Protein AF-A0A354AZ21-F1 (afdb_monomer_lite)

Structure (mmCIF, N/CA/C/O backbone):
data_AF-A0A354AZ21-F1
#
_entry.id   AF-A0A354AZ21-F1
#
loop_
_atom_site.group_PDB
_atom_site.id
_atom_site.type_symbol
_atom_site.label_atom_id
_atom_site.label_alt_id
_atom_site.label_comp_id
_atom_site.label_asym_id
_atom_site.label_entity_id
_atom_site.label_seq_id
_atom_site.pdbx_PDB_ins_code
_atom_site.Cartn_x
_atom_site.Cartn_y
_atom_site.Cartn_z
_atom_site.occupancy
_atom_site.B_iso_or_equiv
_atom_site.auth_seq_id
_atom_site.auth_comp_id
_atom_site.auth_asym_id
_atom_site.auth_atom_id
_atom_site.pdbx_PDB_model_num
ATOM 1 N N . MET A 1 1 ? 39.077 9.322 -29.852 1.00 42.47 1 MET A N 1
ATOM 2 C CA . MET A 1 1 ? 38.634 10.393 -28.932 1.00 42.47 1 MET A CA 1
ATOM 3 C C . MET A 1 1 ? 37.353 9.908 -28.259 1.00 42.47 1 MET A C 1
ATOM 5 O O . MET A 1 1 ? 36.281 10.143 -28.790 1.00 42.47 1 MET A O 1
ATOM 9 N N . SER A 1 2 ? 37.458 9.135 -27.172 1.00 48.00 2 SER A N 1
ATOM 10 C CA . SER A 1 2 ? 36.331 8.324 -26.656 1.00 48.00 2 SER A CA 1
ATOM 11 C C . SER A 1 2 ? 36.209 8.362 -25.131 1.00 48.00 2 SER A C 1
ATOM 13 O O . SER A 1 2 ? 35.982 7.342 -24.491 1.00 48.00 2 SER A O 1
ATOM 15 N N . VAL A 1 3 ? 36.368 9.543 -24.529 1.00 48.50 3 VAL A N 1
ATOM 16 C CA . VAL A 1 3 ? 36.182 9.736 -23.082 1.00 48.50 3 VAL A CA 1
ATOM 17 C C . VAL A 1 3 ? 35.368 11.010 -22.855 1.00 48.50 3 VAL A C 1
ATOM 19 O O . VAL A 1 3 ? 35.908 12.032 -22.458 1.00 48.50 3 VAL A O 1
ATOM 22 N N . ALA A 1 4 ? 34.073 10.989 -23.188 1.00 47.28 4 ALA A N 1
ATOM 23 C CA . ALA A 1 4 ? 33.174 12.108 -22.859 1.00 47.28 4 ALA A CA 1
ATOM 24 C C . ALA A 1 4 ? 31.679 11.751 -22.709 1.00 47.28 4 ALA A C 1
ATOM 26 O O . ALA A 1 4 ? 30.888 12.628 -22.389 1.00 47.28 4 ALA A O 1
ATOM 27 N N . LEU A 1 5 ? 31.259 10.489 -22.885 1.00 45.78 5 LEU A N 1
ATOM 28 C CA . LEU A 1 5 ? 29.838 10.100 -22.768 1.00 45.78 5 LEU A CA 1
ATOM 29 C C . LEU A 1 5 ? 29.466 9.439 -21.426 1.00 45.78 5 LEU A C 1
ATOM 31 O O . LEU A 1 5 ? 28.302 9.147 -21.186 1.00 45.78 5 LEU A O 1
ATOM 35 N N . GLY A 1 6 ? 30.429 9.250 -20.517 1.00 40.84 6 GLY A N 1
ATOM 36 C CA . GLY A 1 6 ? 30.205 8.573 -19.230 1.00 40.84 6 GLY A CA 1
ATOM 37 C C . GLY A 1 6 ? 29.752 9.464 -18.065 1.00 40.84 6 GLY A C 1
ATOM 38 O O . GLY A 1 6 ? 29.421 8.939 -17.005 1.00 40.84 6 GLY A O 1
ATOM 39 N N . GLN A 1 7 ? 29.743 10.796 -18.212 1.00 45.62 7 GLN A N 1
ATOM 40 C CA . GLN A 1 7 ? 29.451 11.713 -17.094 1.00 45.62 7 GLN A CA 1
ATOM 41 C C . GLN A 1 7 ? 28.060 12.360 -17.139 1.00 45.62 7 GLN A C 1
ATOM 43 O O . GLN A 1 7 ? 27.558 12.764 -16.092 1.00 45.62 7 GLN A O 1
ATOM 48 N N . ALA A 1 8 ? 27.378 12.375 -18.289 1.00 43.53 8 ALA A N 1
ATOM 49 C CA . ALA A 1 8 ? 26.043 12.974 -18.394 1.00 43.53 8 ALA A CA 1
ATOM 50 C C . ALA A 1 8 ? 24.940 12.142 -17.701 1.00 43.53 8 ALA A C 1
ATOM 52 O O . ALA A 1 8 ? 23.904 12.680 -17.319 1.00 43.53 8 ALA A O 1
ATOM 53 N N . GLN A 1 9 ? 25.165 10.844 -17.464 1.00 47.75 9 GLN A N 1
ATOM 54 C CA . GLN A 1 9 ? 24.145 9.945 -16.906 1.00 47.75 9 GLN A CA 1
ATOM 55 C C . GLN A 1 9 ? 24.132 9.873 -15.366 1.00 47.75 9 GLN A C 1
ATOM 57 O O . GLN A 1 9 ? 23.239 9.258 -14.790 1.00 47.75 9 GLN A O 1
ATOM 62 N N . ARG A 1 10 ? 25.071 10.537 -14.672 1.00 47.41 10 ARG A N 1
ATOM 63 C CA . ARG A 1 10 ? 25.083 10.611 -13.194 1.00 47.41 10 ARG A CA 1
ATOM 64 C C . ARG A 1 10 ? 24.402 11.849 -12.605 1.00 47.41 10 ARG A C 1
ATOM 66 O O . ARG A 1 10 ? 24.204 11.884 -11.397 1.00 47.41 10 ARG A O 1
ATOM 73 N N . GLN A 1 11 ? 24.011 12.836 -13.412 1.00 47.31 11 GLN A N 1
ATOM 74 C CA . GLN A 1 11 ? 23.415 14.080 -12.896 1.00 47.31 11 GLN A CA 1
ATOM 75 C C . GLN A 1 11 ? 21.876 14.088 -12.858 1.00 47.31 11 GLN A C 1
ATOM 77 O O . GLN A 1 11 ? 21.301 14.918 -12.165 1.00 47.31 11 GLN A O 1
ATOM 82 N N . LEU A 1 12 ? 21.194 13.133 -13.501 1.00 47.62 12 LEU A N 1
ATOM 83 C CA . LEU A 1 12 ? 19.721 13.045 -13.494 1.00 47.62 12 LEU A CA 1
ATOM 84 C C . LEU A 1 12 ? 19.131 12.234 -12.321 1.00 47.62 12 LEU A C 1
ATOM 86 O O . LEU A 1 12 ? 17.916 12.146 -12.195 1.00 47.62 12 LEU A O 1
ATOM 90 N N . MET A 1 13 ? 19.974 11.681 -11.440 1.00 47.59 13 MET A N 1
ATOM 91 C CA . MET A 1 13 ? 19.568 10.918 -10.243 1.00 47.59 13 MET A CA 1
ATOM 92 C C . MET A 1 13 ? 19.883 11.654 -8.927 1.00 47.59 13 MET A C 1
ATOM 94 O O . MET A 1 13 ? 19.892 11.045 -7.858 1.00 47.59 13 MET A O 1
ATOM 98 N N . ALA A 1 14 ? 20.141 12.964 -8.977 1.00 46.25 14 ALA A N 1
ATOM 99 C CA . ALA A 1 14 ? 20.193 13.791 -7.777 1.00 46.25 14 ALA A CA 1
ATOM 100 C C . ALA A 1 14 ? 18.757 14.095 -7.324 1.00 46.25 14 ALA A C 1
ATOM 102 O O . ALA A 1 14 ? 18.156 15.091 -7.726 1.00 46.25 14 ALA A O 1
ATOM 103 N N . GLN A 1 15 ? 18.187 13.204 -6.510 1.00 51.44 15 GLN A N 1
ATOM 104 C CA . GLN A 1 15 ? 16.996 13.537 -5.736 1.00 51.44 15 GLN A CA 1
ATOM 105 C C . GLN A 1 15 ? 17.286 14.778 -4.875 1.00 51.44 15 GLN A C 1
ATOM 107 O O . GLN A 1 15 ? 18.317 14.807 -4.198 1.00 51.44 15 GLN A O 1
ATOM 112 N N . PRO A 1 16 ? 16.409 15.795 -4.858 1.00 50.56 16 PRO A N 1
ATOM 113 C CA . PRO A 1 16 ? 16.522 16.864 -3.882 1.00 50.56 16 PRO A CA 1
ATOM 114 C C . PRO A 1 16 ? 16.262 16.281 -2.488 1.00 50.56 16 PRO A C 1
ATOM 116 O O . PRO A 1 16 ? 15.176 15.772 -2.212 1.00 50.56 16 PRO A O 1
ATOM 119 N N . GLU A 1 17 ? 17.260 16.354 -1.605 1.00 55.91 17 GLU A N 1
ATOM 120 C CA . GLU A 1 17 ? 17.046 16.129 -0.176 1.00 55.91 17 GLU A CA 1
ATOM 121 C C . GLU A 1 17 ? 15.914 17.041 0.330 1.00 55.91 17 GLU A C 1
ATOM 123 O O . GLU A 1 17 ? 15.867 18.229 -0.024 1.00 55.91 17 GLU A O 1
ATOM 128 N N . PRO A 1 18 ? 15.004 16.539 1.182 1.00 54.91 18 PRO A N 1
ATOM 129 C CA . PRO A 1 18 ? 14.038 17.394 1.843 1.00 54.91 18 PRO A CA 1
ATOM 130 C C . PRO A 1 18 ? 14.782 18.341 2.790 1.00 54.91 18 PRO A C 1
ATOM 132 O O . PRO A 1 18 ? 15.268 17.941 3.847 1.00 54.91 18 PRO A O 1
ATOM 135 N N . ARG A 1 19 ? 14.851 19.625 2.415 1.00 48.00 19 ARG A N 1
ATOM 136 C CA . ARG A 1 19 ? 15.253 20.704 3.327 1.00 48.00 19 ARG A CA 1
ATOM 137 C C . ARG A 1 19 ? 14.418 20.601 4.611 1.00 48.00 19 ARG A C 1
ATOM 139 O O . ARG A 1 19 ? 13.187 20.564 4.511 1.00 48.00 19 ARG A O 1
ATOM 146 N N . PRO A 1 20 ? 15.027 20.614 5.810 1.00 49.28 20 PRO A N 1
ATOM 147 C CA . PRO A 1 20 ? 14.264 20.808 7.030 1.00 49.28 20 PRO A CA 1
ATOM 148 C C . PRO A 1 20 ? 13.577 22.171 6.944 1.00 49.28 20 PRO A C 1
ATOM 150 O O . PRO A 1 20 ? 14.216 23.191 6.682 1.00 49.28 20 PRO A O 1
ATOM 153 N N . ALA A 1 21 ? 12.256 22.168 7.117 1.00 51.91 21 ALA A N 1
ATOM 154 C CA . ALA A 1 21 ? 11.460 23.378 7.184 1.00 51.91 21 ALA A CA 1
ATOM 155 C C . ALA A 1 21 ? 12.024 24.277 8.289 1.00 51.91 21 ALA A C 1
ATOM 157 O O . ALA A 1 21 ? 11.929 23.969 9.481 1.00 51.91 21 ALA A O 1
ATOM 158 N N . ASN A 1 22 ? 12.638 25.380 7.863 1.00 47.81 22 ASN A N 1
ATOM 159 C CA . ASN A 1 22 ? 13.017 26.471 8.734 1.00 47.81 22 ASN A CA 1
ATOM 160 C C . ASN A 1 22 ? 11.753 26.961 9.436 1.00 47.81 22 ASN A C 1
ATOM 162 O O . ASN A 1 22 ? 10.747 27.312 8.820 1.00 47.81 22 ASN A O 1
ATOM 166 N N . ARG A 1 23 ? 11.818 26.914 10.759 1.00 49.66 23 ARG A N 1
ATOM 167 C CA . ARG A 1 23 ? 10.774 27.324 11.681 1.00 49.66 23 ARG A CA 1
ATOM 168 C C . ARG A 1 23 ? 10.789 28.850 11.735 1.00 49.66 23 ARG A C 1
ATOM 170 O O . ARG A 1 23 ? 11.334 29.427 12.668 1.00 49.66 23 ARG A O 1
ATOM 177 N N . GLU A 1 24 ? 10.227 29.500 10.720 1.00 42.72 24 GLU A N 1
ATOM 178 C CA . GLU A 1 24 ? 9.966 30.936 10.775 1.00 42.72 24 GLU A CA 1
ATOM 179 C C . GLU A 1 24 ? 8.787 31.202 11.712 1.00 42.72 24 GLU A C 1
ATOM 181 O O . GLU A 1 24 ? 7.611 30.955 11.446 1.00 42.72 24 GLU A O 1
ATOM 186 N N . SER A 1 25 ? 9.187 31.661 12.887 1.00 55.31 25 SER A N 1
ATOM 187 C CA . SER A 1 25 ? 8.433 32.380 13.894 1.00 55.31 25 SER A CA 1
ATOM 188 C C . SER A 1 25 ? 7.562 33.488 13.294 1.00 55.31 25 SER A C 1
ATOM 190 O O . SER A 1 25 ? 8.039 34.585 13.016 1.00 55.31 25 SER A O 1
ATOM 192 N N . GLY A 1 26 ? 6.263 33.211 13.171 1.00 42.69 26 GLY A N 1
ATOM 193 C CA . GLY A 1 26 ? 5.213 34.220 13.018 1.00 42.69 26 GLY A CA 1
ATOM 194 C C . GLY A 1 26 ? 4.718 34.751 14.377 1.00 42.69 26 GLY A C 1
ATOM 195 O O . GLY A 1 26 ? 4.759 34.026 15.378 1.00 42.69 26 GLY A O 1
ATOM 196 N N . PRO A 1 27 ? 4.269 36.018 14.446 1.00 51.72 27 PRO A N 1
ATOM 197 C CA . PRO A 1 27 ? 4.068 36.755 15.690 1.00 51.72 27 PRO A CA 1
ATOM 198 C C . PRO A 1 27 ? 2.832 36.290 16.469 1.00 51.72 27 PRO A C 1
ATOM 200 O O . PRO A 1 27 ? 1.750 36.078 15.923 1.00 51.72 27 PRO A O 1
ATOM 203 N N . ARG A 1 28 ? 2.998 36.176 17.792 1.00 50.12 28 ARG A N 1
ATOM 204 C CA . ARG A 1 28 ? 1.929 35.856 18.745 1.00 50.12 28 ARG A CA 1
ATOM 205 C C . ARG A 1 28 ? 0.893 36.988 18.793 1.00 50.12 28 ARG A C 1
ATOM 207 O O . ARG A 1 28 ? 1.284 38.132 19.039 1.00 50.12 28 ARG A O 1
ATOM 214 N N . PRO A 1 29 ? -0.417 36.707 18.688 1.00 56.75 29 PRO A N 1
ATOM 215 C CA . PRO A 1 29 ? -1.422 37.683 19.064 1.00 56.75 29 PRO A CA 1
ATOM 216 C C . PRO A 1 29 ? -1.431 37.872 20.586 1.00 56.75 29 PRO A C 1
ATOM 218 O O . PRO A 1 29 ? -1.608 36.934 21.365 1.00 56.75 29 PRO A O 1
ATOM 221 N N . ARG A 1 30 ? -1.257 39.133 20.993 1.00 57.72 30 ARG A N 1
ATOM 222 C CA . ARG A 1 30 ? -1.622 39.661 22.309 1.00 57.72 30 ARG A CA 1
ATOM 223 C C . ARG A 1 30 ? -3.075 39.301 22.617 1.00 57.72 30 ARG A C 1
ATOM 225 O O . ARG A 1 30 ? -3.976 39.829 21.973 1.00 57.72 30 ARG A O 1
ATOM 232 N N . ARG A 1 31 ? -3.302 38.521 23.672 1.00 48.06 31 ARG A N 1
ATOM 233 C CA . ARG A 1 31 ? -4.493 38.654 24.516 1.00 48.06 31 ARG A CA 1
ATOM 234 C C . ARG A 1 31 ? -4.071 38.559 25.977 1.00 48.06 31 ARG A C 1
ATOM 236 O O . ARG A 1 31 ? -3.797 37.493 26.512 1.00 48.06 31 ARG A O 1
ATOM 243 N N . SER A 1 32 ? -3.964 39.751 26.557 1.00 50.34 32 SER A N 1
ATOM 244 C CA . SER A 1 32 ? -4.181 40.049 27.968 1.00 50.34 32 SER A CA 1
ATOM 245 C C . SER A 1 32 ? -5.381 39.276 28.496 1.00 50.34 32 SER A C 1
ATOM 247 O O . SER A 1 32 ? -6.377 39.242 27.790 1.00 50.34 32 SER A O 1
ATOM 249 N N . TRP A 1 33 ? -5.260 38.695 29.688 1.00 53.03 33 TRP A N 1
ATOM 250 C CA . TRP A 1 33 ? -6.240 38.638 30.785 1.00 53.03 33 TRP A CA 1
ATOM 251 C C . TRP A 1 33 ? -5.665 37.651 31.807 1.00 53.03 33 TRP A C 1
ATOM 253 O O . TRP A 1 33 ? -5.994 36.470 31.809 1.00 53.03 33 TRP A O 1
ATOM 263 N N . LEU A 1 34 ? -4.765 38.129 32.664 1.00 45.66 34 LEU A N 1
ATOM 264 C CA . LEU A 1 34 ? -4.548 37.496 33.958 1.00 45.66 34 LEU A CA 1
ATOM 265 C C . LEU A 1 34 ? -4.828 38.554 35.007 1.00 45.66 34 LEU A C 1
ATOM 267 O O . LEU A 1 34 ? -4.029 39.455 35.255 1.00 45.66 34 LEU A O 1
ATOM 271 N N . ALA A 1 35 ? -6.034 38.439 35.553 1.00 45.78 35 ALA A N 1
ATOM 272 C CA . ALA A 1 35 ? -6.369 38.977 36.846 1.00 45.78 35 ALA A CA 1
ATOM 273 C C . ALA A 1 35 ? -5.326 38.489 37.857 1.00 45.78 35 ALA A C 1
ATOM 275 O O . ALA A 1 35 ? -4.993 37.306 37.942 1.00 45.78 35 ALA A O 1
ATOM 276 N N . THR A 1 36 ? -4.806 39.452 38.593 1.00 50.62 36 THR A N 1
ATOM 277 C CA . THR A 1 36 ? -3.995 39.329 39.791 1.00 50.62 36 THR A CA 1
ATOM 278 C C . THR A 1 36 ? -4.685 38.405 40.797 1.00 50.62 36 THR A C 1
ATOM 280 O O . THR A 1 36 ? -5.575 38.834 41.524 1.00 50.62 36 THR A O 1
ATOM 283 N N . PHE A 1 37 ? -4.253 37.147 40.886 1.00 48.44 37 PHE A N 1
ATOM 284 C CA . PHE A 1 37 ? -4.506 36.327 42.070 1.00 48.44 37 PHE A CA 1
ATOM 285 C C . PHE A 1 37 ? -3.236 36.260 42.911 1.00 48.44 37 PHE A C 1
ATOM 287 O O . PHE A 1 37 ? -2.285 35.531 42.644 1.00 48.44 37 PHE A O 1
ATOM 294 N N . LYS A 1 38 ? -3.248 37.131 43.916 1.00 49.97 38 LYS A N 1
ATOM 295 C CA . LYS A 1 38 ? -2.311 37.249 45.025 1.00 49.97 38 LYS A CA 1
ATOM 296 C C . LYS A 1 38 ? -2.380 35.969 45.876 1.00 49.97 38 LYS A C 1
ATOM 298 O O . LYS A 1 38 ? -3.461 35.674 46.383 1.00 49.97 38 LYS A O 1
ATOM 303 N N . PRO A 1 39 ? -1.286 35.215 46.065 1.00 52.09 39 PRO A N 1
ATOM 304 C CA . PRO A 1 39 ? -1.265 34.146 47.056 1.00 52.09 39 PRO A CA 1
ATOM 305 C C . PRO A 1 39 ? -1.100 34.755 48.460 1.00 52.09 39 PRO A C 1
ATOM 307 O O . PRO A 1 39 ? -0.198 35.575 48.654 1.00 52.09 39 PRO A O 1
ATOM 310 N N . PRO A 1 40 ? -1.933 34.406 49.457 1.00 52.34 40 PRO A N 1
ATOM 311 C CA . PRO A 1 40 ? -1.608 34.693 50.843 1.00 52.34 40 PRO A CA 1
ATOM 312 C C . PRO A 1 40 ? -0.583 33.675 51.357 1.00 52.34 40 PRO A C 1
ATOM 314 O O . PRO A 1 40 ? -0.789 32.463 51.312 1.00 52.34 40 PRO A O 1
ATOM 317 N N . SER A 1 41 ? 0.534 34.205 51.841 1.00 49.09 41 SER A N 1
ATOM 318 C CA . SER A 1 41 ? 1.548 33.508 52.625 1.00 49.09 41 SER A CA 1
ATOM 319 C C . SER A 1 41 ? 0.935 32.840 53.868 1.00 49.09 41 SER A C 1
ATOM 321 O O . SER A 1 41 ? 0.133 33.483 54.551 1.00 49.09 41 SER A O 1
ATOM 323 N N . PRO A 1 42 ? 1.339 31.612 54.241 1.00 49.44 42 PRO A N 1
ATOM 324 C CA . PRO A 1 42 ? 1.010 31.046 55.542 1.00 49.44 42 PRO A CA 1
ATOM 325 C C . PRO A 1 42 ? 1.991 31.582 56.593 1.00 49.44 42 PRO A C 1
ATOM 327 O O . PRO A 1 42 ? 3.118 31.105 56.724 1.00 49.44 42 PRO A O 1
ATOM 330 N N . ALA A 1 43 ? 1.568 32.608 57.329 1.00 46.03 43 ALA A N 1
ATOM 331 C CA . ALA A 1 43 ? 2.225 33.008 58.564 1.00 46.03 43 ALA A CA 1
ATOM 332 C C . ALA A 1 43 ? 1.806 32.068 59.701 1.00 46.03 43 ALA A C 1
ATOM 334 O O . ALA A 1 43 ? 0.631 31.738 59.860 1.00 46.03 43 ALA A O 1
ATOM 335 N N . CYS A 1 44 ? 2.808 31.674 60.484 1.00 42.00 44 CYS A N 1
ATOM 336 C CA . CYS A 1 44 ? 2.713 31.090 61.810 1.00 42.00 44 CYS A CA 1
ATOM 337 C C . CYS A 1 44 ? 1.527 31.612 62.630 1.00 42.00 44 CYS A C 1
ATOM 339 O O . CYS A 1 44 ? 1.374 32.817 62.817 1.00 42.00 44 CYS A O 1
ATOM 341 N N . SER A 1 45 ? 0.794 30.697 63.254 1.00 44.97 45 SER A N 1
ATOM 342 C CA . SER A 1 45 ? 0.245 30.908 64.593 1.00 44.97 45 SER A CA 1
ATOM 343 C C . SER A 1 45 ? 0.109 29.552 65.273 1.00 44.97 45 SER A C 1
ATOM 345 O O . SER A 1 45 ? -0.850 28.813 65.078 1.00 44.97 45 SER A O 1
ATOM 347 N N . LEU A 1 46 ? 1.142 29.231 66.050 1.00 49.06 46 LEU A N 1
ATOM 348 C CA . LEU A 1 46 ? 1.048 28.346 67.199 1.00 49.06 46 LEU A CA 1
ATOM 349 C C . LEU A 1 46 ? 0.118 29.016 68.214 1.00 49.06 46 LEU A C 1
ATOM 351 O O . LEU A 1 46 ? 0.432 30.098 68.703 1.00 49.06 46 LEU A O 1
ATOM 355 N N . ALA A 1 47 ? -0.992 28.372 68.553 1.00 49.28 47 ALA A N 1
ATOM 356 C CA . ALA A 1 47 ? -1.710 28.658 69.784 1.00 49.28 47 ALA A CA 1
ATOM 357 C C . ALA A 1 47 ? -2.324 27.360 70.310 1.00 49.28 47 ALA A C 1
ATOM 359 O O . ALA A 1 47 ? -3.208 26.767 69.696 1.00 49.28 47 ALA A O 1
ATOM 360 N N . LEU A 1 48 ? -1.782 26.920 71.444 1.00 50.59 48 LEU A N 1
ATOM 361 C CA . LEU A 1 48 ? -2.345 25.902 72.313 1.00 50.59 48 LEU A CA 1
ATOM 362 C C . LEU A 1 48 ? -3.766 26.289 72.748 1.00 50.59 48 LEU A C 1
ATOM 364 O O . LEU A 1 48 ? -3.963 27.367 73.304 1.00 50.59 48 LEU A O 1
ATOM 368 N N . SER A 1 49 ? -4.698 25.344 72.665 1.00 48.69 49 SER A N 1
ATOM 369 C CA . SER A 1 49 ? -5.748 25.202 73.675 1.00 48.69 49 SER A CA 1
ATOM 370 C C . SER A 1 49 ? -6.087 23.724 73.877 1.00 48.69 49 SER A C 1
ATOM 372 O O . SER A 1 49 ? -6.697 23.047 73.054 1.00 48.69 49 SER A O 1
ATOM 374 N N . LEU A 1 50 ? -5.621 23.218 75.017 1.00 49.19 50 LEU A N 1
ATOM 375 C CA . LEU A 1 50 ? -6.183 22.065 75.705 1.00 49.19 50 LEU A CA 1
ATOM 376 C C . LEU A 1 50 ? -7.632 22.378 76.090 1.00 49.19 50 LEU A C 1
ATOM 378 O O . LEU A 1 50 ? -7.887 23.434 76.666 1.00 49.19 50 LEU A O 1
ATOM 382 N N . GLY A 1 51 ? -8.539 21.425 75.880 1.00 44.19 51 GLY A N 1
ATOM 383 C CA . GLY A 1 51 ? -9.769 21.358 76.665 1.00 44.19 51 GLY A CA 1
ATOM 384 C C . GLY A 1 51 ? -11.037 21.037 75.885 1.00 44.19 51 GLY A C 1
ATOM 385 O O . GLY A 1 51 ? -11.659 21.921 75.317 1.00 44.19 51 GLY A O 1
ATOM 386 N N . LEU A 1 52 ? -11.459 19.778 76.029 1.00 45.00 52 LEU A N 1
ATOM 387 C CA . LEU A 1 52 ? -12.833 19.417 76.388 1.00 45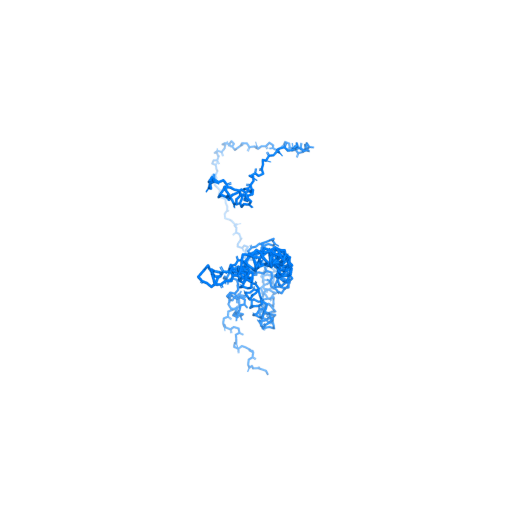.00 52 LEU A CA 1
ATOM 388 C C . LEU A 1 52 ? -13.947 19.743 75.368 1.00 45.00 52 LEU A C 1
ATOM 390 O O . LEU A 1 52 ? -14.496 20.836 75.340 1.00 45.00 52 LEU A O 1
ATOM 394 N N . CYS A 1 53 ? -14.381 18.727 74.616 1.00 43.66 53 CYS A N 1
ATOM 395 C CA . CYS A 1 53 ? -15.689 18.104 74.862 1.00 43.66 53 CYS A CA 1
ATOM 396 C C . CYS A 1 53 ? -15.924 16.903 73.934 1.00 43.66 53 CYS A C 1
ATOM 398 O O . CYS A 1 53 ? -15.938 17.005 72.709 1.00 43.66 53 CYS A O 1
ATOM 400 N N . LEU A 1 54 ? -16.148 15.755 74.573 1.00 52.91 54 LEU A N 1
ATOM 401 C CA . LEU A 1 54 ? -16.846 14.599 74.030 1.00 52.91 54 LEU A CA 1
ATOM 402 C C . LEU A 1 54 ? -18.210 15.026 73.471 1.00 52.91 54 LEU A C 1
ATOM 404 O O . LEU A 1 54 ? -19.072 15.408 74.253 1.00 52.91 54 LEU A O 1
ATOM 408 N N . ALA A 1 55 ? -18.392 14.930 72.153 1.00 48.16 55 ALA A N 1
ATOM 409 C CA . ALA A 1 55 ? -19.649 14.579 71.477 1.00 48.16 55 ALA A CA 1
ATOM 410 C C . ALA A 1 55 ? -19.511 14.793 69.959 1.00 48.16 55 ALA A C 1
ATOM 412 O O . ALA A 1 55 ? -20.197 15.626 69.374 1.00 48.16 55 ALA A O 1
ATOM 413 N N . ILE A 1 56 ? -18.678 13.997 69.280 1.00 54.66 56 ILE A N 1
ATOM 414 C CA . ILE A 1 56 ? -19.046 13.630 67.908 1.00 54.66 56 ILE A CA 1
ATOM 415 C C . ILE A 1 56 ? -19.878 12.369 68.051 1.00 54.66 56 ILE A C 1
ATOM 417 O O . ILE A 1 56 ? -19.387 11.243 68.035 1.00 54.66 56 ILE A O 1
ATOM 421 N N . VAL A 1 57 ? -21.163 12.623 68.296 1.00 52.53 57 VAL A N 1
ATOM 422 C CA . VAL A 1 57 ? -22.269 11.746 67.936 1.00 52.53 57 VAL A CA 1
ATOM 423 C C . VAL A 1 57 ? -21.884 11.031 66.649 1.00 52.53 57 VAL A C 1
ATOM 425 O O . VAL A 1 57 ? -21.571 11.679 65.649 1.00 52.53 57 VAL A O 1
ATOM 428 N N . GLY A 1 58 ? -21.865 9.701 66.696 1.00 44.66 58 GLY A N 1
ATOM 429 C CA . GLY A 1 58 ? -21.721 8.874 65.514 1.00 44.66 58 GLY A CA 1
ATOM 430 C C . GLY A 1 58 ? -22.821 9.232 64.522 1.00 44.66 58 GLY A C 1
ATOM 431 O O . GLY A 1 58 ? -23.918 8.683 64.578 1.00 44.66 58 GLY A O 1
ATOM 432 N N . CYS A 1 59 ? -22.516 10.146 63.605 1.00 52.88 59 CYS A N 1
ATOM 433 C CA . CYS A 1 59 ? -23.221 10.318 62.348 1.00 52.88 59 CYS A CA 1
ATOM 434 C C . CYS A 1 59 ? -22.908 9.075 61.512 1.00 52.88 59 CYS A C 1
ATOM 436 O O . CYS A 1 59 ? -22.082 9.086 60.601 1.00 52.88 59 CYS A O 1
ATOM 438 N N . GLY A 1 60 ? -23.534 7.954 61.878 1.00 55.62 60 GLY A N 1
ATOM 439 C CA . GLY A 1 60 ? -23.730 6.868 60.937 1.00 55.62 60 GLY A CA 1
ATOM 440 C C . GLY A 1 60 ? -24.478 7.446 59.735 1.00 55.62 60 GLY A C 1
ATOM 441 O O . GLY A 1 60 ? -25.350 8.294 59.943 1.00 55.62 60 GLY A O 1
ATOM 442 N N . PRO A 1 61 ? -24.135 7.046 58.497 1.00 55.75 61 PRO A N 1
ATOM 443 C CA . PRO A 1 61 ? -24.781 7.577 57.303 1.00 55.75 61 PRO A CA 1
ATOM 444 C C . PRO A 1 61 ? -26.290 7.511 57.508 1.00 55.75 61 PRO A C 1
ATOM 446 O O . PRO A 1 61 ? -26.826 6.442 57.834 1.00 55.75 61 PRO A O 1
ATOM 449 N N . SER A 1 62 ? -26.945 8.668 57.401 1.00 62.78 62 SER A N 1
ATOM 450 C CA . SER A 1 62 ? -28.387 8.795 57.578 1.00 62.78 62 SER A CA 1
ATOM 451 C C . SER A 1 62 ? -29.095 7.767 56.686 1.00 62.78 62 SER A C 1
ATOM 453 O O . SER A 1 62 ? -28.572 7.361 55.643 1.00 62.78 62 SER A O 1
ATOM 455 N N . GLY A 1 63 ? -30.274 7.282 57.092 1.00 67.81 63 GLY A N 1
ATOM 456 C CA . GLY A 1 63 ? -31.000 6.248 56.335 1.00 67.81 63 GLY A CA 1
ATOM 457 C C . GLY A 1 63 ? -31.211 6.610 54.855 1.00 67.81 63 GLY A C 1
ATOM 458 O O . GLY A 1 63 ? -31.238 5.728 53.997 1.00 67.81 63 GLY A O 1
ATOM 459 N N . GLU A 1 64 ? -31.267 7.906 54.545 1.00 71.69 64 GLU A N 1
ATOM 460 C CA . GLU A 1 64 ? -31.304 8.446 53.184 1.00 71.69 64 GLU A CA 1
ATOM 461 C C . GLU A 1 64 ? -29.986 8.254 52.422 1.00 71.69 64 GLU A C 1
ATOM 463 O O . GLU A 1 64 ? -30.009 7.848 51.263 1.00 71.69 64 GLU A O 1
ATOM 468 N N . GLN A 1 65 ? -28.837 8.440 53.073 1.00 74.19 65 GLN A N 1
ATOM 469 C CA . GLN A 1 65 ? -27.514 8.268 52.471 1.00 74.19 65 GLN A CA 1
ATOM 470 C C . GLN A 1 65 ? -27.213 6.793 52.152 1.00 74.19 65 GLN A C 1
ATOM 472 O O . GLN A 1 65 ? -26.627 6.498 51.109 1.00 74.19 65 GLN A O 1
ATOM 477 N N . LYS A 1 66 ? -27.690 5.850 52.984 1.00 76.69 66 LYS A N 1
ATOM 478 C CA . LYS A 1 66 ? -27.652 4.400 52.685 1.00 76.69 66 LYS A CA 1
ATOM 479 C C . LYS A 1 66 ? -28.561 4.016 51.511 1.00 76.69 66 LYS A C 1
ATOM 481 O O . LYS A 1 66 ? -28.190 3.175 50.698 1.00 76.69 66 LYS A O 1
ATOM 486 N N . ARG A 1 67 ? -29.747 4.627 51.402 1.00 78.12 67 ARG A N 1
ATOM 487 C CA . ARG A 1 67 ? -30.660 4.403 50.266 1.00 78.12 67 ARG A CA 1
ATOM 488 C C . ARG A 1 67 ? -30.109 4.990 48.965 1.00 78.12 67 ARG A C 1
ATOM 490 O O . ARG A 1 67 ? -30.202 4.331 47.936 1.00 78.12 67 ARG A O 1
ATOM 497 N N . GLN A 1 68 ? -29.499 6.176 49.009 1.00 81.19 68 GLN A N 1
ATOM 498 C CA . GLN A 1 68 ? -28.850 6.792 47.846 1.00 81.19 68 GLN A CA 1
ATOM 499 C C . GLN A 1 68 ? -27.668 5.958 47.347 1.00 81.19 68 GLN A C 1
ATOM 501 O O . GLN A 1 68 ? -27.621 5.637 46.164 1.00 81.19 68 GLN A O 1
ATOM 506 N N . THR A 1 69 ? -26.779 5.509 48.238 1.00 80.38 69 THR A N 1
ATOM 507 C CA . THR A 1 69 ? -25.662 4.628 47.846 1.00 80.38 69 THR A CA 1
ATOM 508 C C . THR A 1 69 ? -26.137 3.278 47.305 1.00 80.38 69 THR A C 1
ATOM 510 O O . THR A 1 69 ? -25.567 2.786 46.335 1.00 80.38 69 THR A O 1
ATOM 513 N N . ALA A 1 70 ? -27.205 2.692 47.858 1.00 80.75 70 ALA A N 1
ATOM 514 C CA . ALA A 1 70 ? -27.791 1.461 47.319 1.00 80.75 70 ALA A CA 1
ATOM 515 C C . ALA A 1 70 ? -28.390 1.657 45.911 1.00 80.75 70 ALA A C 1
ATOM 517 O O . ALA A 1 70 ? -28.172 0.827 45.029 1.00 80.75 70 ALA A O 1
ATOM 518 N N . LEU A 1 71 ? -29.095 2.770 45.673 1.00 84.44 71 LEU A N 1
ATOM 519 C CA . LEU A 1 71 ? -29.631 3.121 44.351 1.00 84.44 71 LEU A CA 1
ATOM 520 C C . LEU A 1 71 ? -28.515 3.398 43.334 1.00 84.44 71 LEU A C 1
ATOM 522 O O . LEU A 1 71 ? -28.601 2.958 42.187 1.00 84.44 71 LEU A O 1
ATOM 526 N N . GLU A 1 72 ? -27.450 4.088 43.742 1.00 84.44 72 GLU A N 1
ATOM 527 C CA . GLU A 1 72 ? -26.272 4.315 42.901 1.00 84.44 72 GLU A CA 1
ATOM 528 C C . GLU A 1 72 ? -25.567 3.004 42.551 1.00 84.44 72 GLU A C 1
ATOM 530 O O . GLU A 1 72 ? -25.254 2.779 41.382 1.00 84.44 72 GLU A O 1
ATOM 535 N N . GLN A 1 73 ? -25.377 2.101 43.518 1.00 84.12 73 GLN A N 1
ATOM 536 C CA . GLN A 1 73 ? -24.799 0.778 43.268 1.00 84.12 73 GLN A CA 1
ATOM 537 C C . GLN A 1 73 ? -25.654 -0.045 42.301 1.00 84.12 73 GLN A C 1
ATOM 539 O O . GLN A 1 73 ? -25.118 -0.630 41.360 1.00 84.12 73 GLN A O 1
ATOM 544 N N . GLN A 1 74 ? -26.978 -0.047 42.473 1.00 84.81 74 GLN A N 1
ATOM 545 C CA . GLN A 1 74 ? -27.886 -0.748 41.566 1.00 84.81 74 GLN A CA 1
ATOM 546 C C . GLN A 1 74 ? -27.824 -0.168 40.145 1.00 84.81 74 GLN A C 1
ATOM 548 O O . GLN A 1 74 ? -27.786 -0.916 39.165 1.00 84.81 74 GLN A O 1
ATOM 553 N N . ARG A 1 75 ? -27.743 1.163 40.017 1.00 86.56 75 ARG A N 1
ATOM 554 C CA . ARG A 1 75 ? -27.591 1.841 38.723 1.00 86.56 75 ARG A CA 1
ATOM 555 C C . ARG A 1 75 ? -26.260 1.494 38.055 1.00 86.56 75 ARG A C 1
ATOM 557 O O . ARG A 1 75 ? -26.241 1.216 36.859 1.00 86.56 75 ARG A O 1
ATOM 564 N N . GLN A 1 76 ? -25.165 1.461 38.813 1.00 86.75 76 GLN A N 1
ATOM 565 C CA . GLN A 1 76 ? -23.850 1.055 38.304 1.00 86.75 76 GLN A CA 1
ATOM 566 C C . GLN A 1 76 ? -23.851 -0.407 37.834 1.00 86.75 76 GLN A C 1
ATOM 568 O O . GLN A 1 76 ? -23.347 -0.702 36.754 1.00 86.75 76 GLN A O 1
ATOM 573 N N . GLN A 1 77 ? -24.489 -1.314 38.579 1.00 85.56 77 GLN A N 1
ATOM 574 C CA . GLN A 1 77 ? -24.634 -2.715 38.169 1.00 85.56 77 GLN A CA 1
ATOM 575 C C . GLN A 1 77 ? -25.468 -2.871 36.891 1.00 85.56 77 GLN A C 1
ATOM 577 O O . GLN A 1 77 ? -25.106 -3.656 36.014 1.00 85.56 77 GLN A O 1
ATOM 582 N N . GLN A 1 78 ? -26.563 -2.119 36.745 1.00 86.69 78 GLN A N 1
ATOM 583 C CA . GLN A 1 78 ? -27.360 -2.125 35.514 1.00 86.69 78 GLN A CA 1
ATOM 584 C C . GLN A 1 78 ? -26.556 -1.618 34.311 1.00 86.69 78 GLN A C 1
ATOM 586 O O . GLN A 1 78 ? -26.577 -2.255 33.259 1.00 86.69 78 GLN A O 1
ATOM 591 N N . LEU A 1 79 ? -25.803 -0.526 34.473 1.00 87.38 79 LEU A N 1
ATOM 592 C CA . LEU A 1 79 ? -24.917 -0.002 33.428 1.00 87.38 79 LEU A CA 1
ATOM 593 C C . LEU A 1 79 ? -23.824 -1.011 33.049 1.00 87.38 79 LEU A C 1
ATOM 595 O O . LEU A 1 79 ? -23.547 -1.196 31.865 1.00 87.38 79 LEU A O 1
ATOM 599 N N . ALA A 1 80 ? -23.248 -1.708 34.031 1.00 85.50 80 ALA A N 1
ATOM 600 C CA . ALA A 1 80 ? -22.256 -2.754 33.801 1.00 85.50 80 ALA A CA 1
ATOM 601 C C . ALA A 1 80 ? -22.831 -3.944 33.013 1.00 85.50 80 ALA A C 1
ATOM 603 O O . ALA A 1 80 ? -22.209 -4.410 32.056 1.00 85.50 80 ALA A O 1
ATOM 604 N N . ARG A 1 81 ? -24.043 -4.408 33.358 1.00 87.12 81 ARG A N 1
ATOM 605 C CA . ARG A 1 81 ? -24.739 -5.488 32.632 1.00 87.12 81 ARG A CA 1
ATOM 606 C C . ARG A 1 81 ? -25.071 -5.083 31.194 1.00 87.12 81 ARG A C 1
ATOM 608 O O . ARG A 1 81 ? -24.757 -5.827 30.268 1.00 87.12 81 ARG A O 1
ATOM 615 N N . GLN A 1 82 ? -25.604 -3.877 30.994 1.00 87.56 82 GLN A N 1
ATOM 616 C CA . GLN A 1 82 ? -25.859 -3.334 29.654 1.00 87.56 82 GLN A CA 1
ATOM 617 C C . GLN A 1 82 ? -24.564 -3.201 28.836 1.00 87.56 82 GLN A C 1
ATOM 619 O O . GLN A 1 82 ? -24.536 -3.534 27.651 1.00 87.56 82 GLN A O 1
ATOM 624 N N . GLY A 1 83 ? -23.470 -2.761 29.465 1.00 84.81 83 GLY A N 1
ATOM 625 C CA . GLY A 1 83 ? -22.150 -2.689 28.838 1.00 84.81 83 GLY A CA 1
ATOM 626 C C . GLY A 1 83 ? -21.643 -4.055 28.366 1.00 84.81 83 GLY A C 1
ATOM 627 O O . GLY A 1 83 ? -21.174 -4.178 27.233 1.00 84.81 83 GLY A O 1
ATOM 628 N N . LEU A 1 84 ? -21.799 -5.090 29.196 1.00 87.19 84 LEU A N 1
ATOM 629 C CA . LEU A 1 84 ? -21.430 -6.468 28.865 1.00 87.19 84 LEU A CA 1
ATOM 630 C C . LEU A 1 84 ? -22.241 -7.011 27.677 1.00 87.19 84 LEU A C 1
ATOM 632 O O . LEU A 1 84 ? -21.675 -7.615 26.764 1.00 87.19 84 LEU A O 1
ATOM 636 N N . GLU A 1 85 ? -23.557 -6.800 27.674 1.00 89.25 85 GLU A N 1
ATOM 637 C CA . GLU A 1 85 ? -24.441 -7.234 26.586 1.00 89.25 85 GLU A CA 1
ATOM 638 C C . GLU A 1 85 ? -24.095 -6.550 25.263 1.00 89.25 85 GLU A C 1
ATOM 640 O O . GLU A 1 85 ? -23.978 -7.221 24.235 1.00 89.25 85 GLU A O 1
ATOM 645 N N . ASN A 1 86 ? -23.863 -5.236 25.293 1.00 86.62 86 ASN A N 1
ATOM 646 C CA . ASN A 1 86 ? -23.436 -4.483 24.117 1.00 86.62 86 ASN A CA 1
ATOM 647 C C . ASN A 1 86 ? -22.075 -4.979 23.608 1.00 86.62 86 ASN A C 1
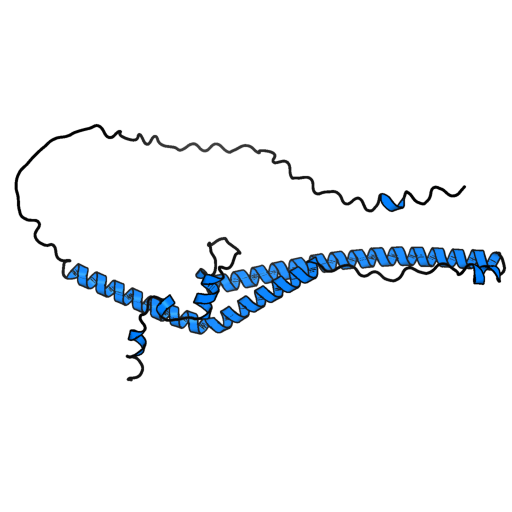ATOM 649 O O . ASN A 1 86 ? -21.929 -5.236 22.416 1.00 86.62 86 ASN A O 1
ATOM 653 N N . CYS A 1 87 ? -21.113 -5.230 24.505 1.00 87.75 87 CYS A N 1
ATOM 654 C CA . CYS A 1 87 ? -19.820 -5.812 24.138 1.00 87.75 87 CYS A CA 1
ATOM 655 C C . CYS A 1 87 ? -19.986 -7.153 23.416 1.00 87.75 87 CYS A C 1
ATOM 657 O O . CYS A 1 87 ? -19.406 -7.357 22.351 1.00 87.75 87 CYS A O 1
ATOM 659 N N . ARG A 1 88 ? -20.812 -8.058 23.958 1.00 89.69 88 ARG A N 1
ATOM 660 C CA . ARG A 1 88 ? -21.070 -9.372 23.347 1.00 89.69 88 ARG A CA 1
ATOM 661 C C . ARG A 1 88 ? -21.750 -9.250 21.988 1.00 89.69 88 ARG A C 1
ATOM 663 O O . ARG A 1 88 ? -21.356 -9.952 21.060 1.00 89.69 88 ARG A O 1
ATOM 670 N N . ARG A 1 89 ? -22.727 -8.348 21.858 1.00 89.88 89 ARG A N 1
ATOM 671 C CA . ARG A 1 89 ? -23.424 -8.073 20.592 1.00 89.88 89 ARG A CA 1
ATOM 672 C C . ARG A 1 89 ? -22.457 -7.569 19.519 1.00 89.88 89 ARG A C 1
ATOM 674 O O . ARG A 1 89 ? -22.500 -8.029 18.382 1.00 89.88 89 ARG A O 1
ATOM 681 N N . ASP A 1 90 ? -21.555 -6.670 19.896 1.00 89.44 90 ASP A N 1
ATOM 682 C CA . ASP A 1 90 ? -20.647 -5.996 18.968 1.00 89.44 90 ASP A CA 1
ATOM 683 C C . ASP A 1 90 ? -19.316 -6.733 18.752 1.00 89.44 90 ASP A C 1
ATOM 685 O O . ASP A 1 90 ? -18.532 -6.355 17.879 1.00 89.44 90 ASP A O 1
ATOM 689 N N . GLN A 1 91 ? -19.055 -7.816 19.490 1.00 89.50 91 GLN A N 1
ATOM 690 C CA . GLN A 1 91 ? -17.780 -8.542 19.485 1.00 89.50 91 GLN A CA 1
ATOM 691 C C . GLN A 1 91 ? -17.363 -9.017 18.084 1.00 89.50 91 GLN A C 1
ATOM 693 O O . GLN A 1 91 ? -16.198 -8.886 17.699 1.00 89.50 91 GLN A O 1
ATOM 698 N N . ALA A 1 92 ? -18.299 -9.566 17.303 1.00 90.31 92 ALA A N 1
ATOM 699 C CA . ALA A 1 92 ? -18.018 -10.035 15.946 1.00 90.31 92 ALA A CA 1
ATOM 700 C C . ALA A 1 92 ? -17.633 -8.870 15.019 1.00 90.31 92 ALA A C 1
ATOM 702 O O . ALA A 1 92 ? -16.654 -8.953 14.274 1.00 90.31 92 ALA A O 1
ATOM 703 N N . ARG A 1 93 ? -18.359 -7.751 15.125 1.00 91.94 93 ARG A N 1
ATOM 704 C CA . ARG A 1 93 ? -18.093 -6.532 14.356 1.00 91.94 93 ARG A CA 1
ATOM 705 C C . ARG A 1 93 ? -16.753 -5.909 14.737 1.00 91.94 93 ARG A C 1
ATOM 707 O O . ARG A 1 93 ? -16.001 -5.504 13.855 1.00 91.94 93 ARG A O 1
ATOM 714 N N . LEU A 1 94 ? -16.430 -5.884 16.029 1.00 91.19 94 LEU A N 1
ATOM 715 C CA . LEU A 1 94 ? -15.143 -5.428 16.544 1.00 91.19 94 LEU A CA 1
ATOM 716 C C . LEU A 1 94 ? -13.986 -6.230 15.935 1.00 91.19 94 LEU A C 1
ATOM 718 O O . LEU A 1 94 ? -13.055 -5.644 15.384 1.00 91.19 94 LEU A O 1
ATOM 722 N N . LYS A 1 95 ? -14.062 -7.566 15.987 1.00 90.00 95 LYS A N 1
ATOM 723 C CA . LYS A 1 95 ? -13.040 -8.452 15.406 1.00 90.00 95 LYS A CA 1
ATOM 724 C C . LYS A 1 95 ? -12.875 -8.216 13.904 1.00 90.00 95 LYS A C 1
ATOM 726 O O . LYS A 1 95 ? -11.749 -8.104 13.428 1.00 90.00 95 LYS A O 1
ATOM 731 N N . ALA A 1 96 ? -13.981 -8.089 13.169 1.00 92.44 96 ALA A N 1
ATOM 732 C CA . ALA A 1 96 ? -13.949 -7.828 11.733 1.00 92.44 96 ALA A CA 1
ATOM 733 C C . ALA A 1 96 ? -13.268 -6.490 11.392 1.00 92.44 96 ALA A C 1
ATOM 735 O O . ALA A 1 96 ? -12.435 -6.442 10.488 1.00 92.44 96 ALA A O 1
ATOM 736 N N . LEU A 1 97 ? -13.572 -5.419 12.136 1.00 92.31 97 LEU A N 1
ATOM 737 C CA . LEU A 1 97 ? -12.949 -4.107 11.938 1.00 92.31 97 LEU A CA 1
ATOM 738 C C . LEU A 1 97 ? -11.446 -4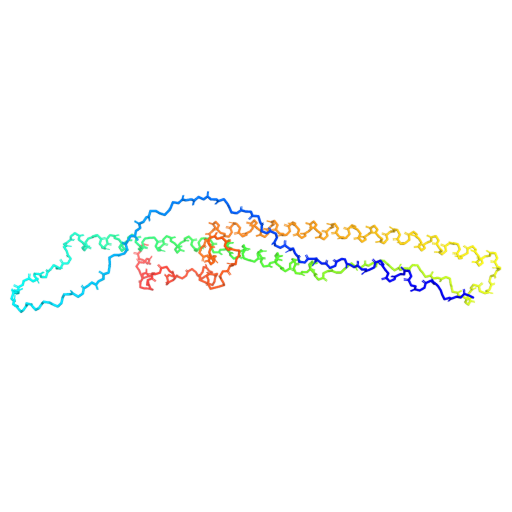.129 12.237 1.00 92.31 97 LEU A C 1
ATOM 740 O O . LEU A 1 97 ? -10.672 -3.560 11.472 1.00 92.31 97 LEU A O 1
ATOM 744 N N . LEU A 1 98 ? -11.024 -4.800 13.311 1.00 90.69 98 LEU A N 1
ATOM 745 C CA . LEU A 1 98 ? -9.605 -4.923 13.657 1.00 90.69 98 LEU A CA 1
ATOM 746 C C . LEU A 1 98 ? -8.820 -5.682 12.582 1.00 90.69 98 LEU A C 1
ATOM 748 O O . LEU A 1 98 ? -7.781 -5.199 12.140 1.00 90.69 98 LEU A O 1
ATOM 752 N N . LEU A 1 99 ? -9.354 -6.808 12.100 1.00 91.94 99 LEU A N 1
ATOM 753 C CA . LEU A 1 99 ? -8.749 -7.562 10.998 1.00 91.94 99 LEU A CA 1
ATOM 754 C C . LEU A 1 99 ? -8.683 -6.738 9.707 1.00 91.94 99 LEU A C 1
ATOM 756 O O . LEU A 1 99 ? -7.700 -6.811 8.976 1.00 91.94 99 LEU A O 1
ATOM 760 N N . ALA A 1 100 ? -9.718 -5.949 9.411 1.00 93.12 100 ALA A N 1
ATOM 761 C CA . ALA A 1 100 ? -9.712 -5.070 8.246 1.00 93.12 100 ALA A CA 1
ATOM 762 C C . ALA A 1 100 ? -8.616 -3.996 8.354 1.00 93.12 100 ALA A C 1
ATOM 764 O O . ALA A 1 100 ? -7.908 -3.753 7.382 1.00 93.12 100 ALA A O 1
ATOM 765 N N . ILE A 1 101 ? -8.438 -3.395 9.536 1.00 90.19 101 ILE A N 1
ATOM 766 C CA . ILE A 1 101 ? -7.373 -2.414 9.789 1.00 90.19 101 ILE A CA 1
ATOM 767 C C . ILE A 1 101 ? -5.990 -3.055 9.628 1.00 90.19 101 ILE A C 1
ATOM 769 O O . ILE A 1 101 ? -5.119 -2.460 8.998 1.00 90.19 101 ILE A O 1
ATOM 773 N N . GLU A 1 102 ? -5.785 -4.259 10.160 1.00 90.50 102 GLU A N 1
ATOM 774 C CA . GLU A 1 102 ? -4.517 -4.986 10.039 1.00 90.50 102 GLU A CA 1
ATOM 775 C C . GLU A 1 102 ? -4.162 -5.266 8.572 1.00 90.50 102 GLU A C 1
ATOM 777 O O . GLU A 1 102 ? -3.081 -4.886 8.121 1.00 90.50 102 GLU A O 1
ATOM 782 N N . ARG A 1 103 ? -5.112 -5.795 7.786 1.00 93.25 103 ARG A N 1
ATOM 783 C CA . ARG A 1 103 ? -4.920 -6.030 6.342 1.00 93.25 103 ARG A CA 1
ATOM 784 C C . ARG A 1 103 ? -4.550 -4.757 5.583 1.00 93.25 103 ARG A C 1
ATOM 786 O O . ARG A 1 103 ? -3.695 -4.788 4.706 1.00 93.25 103 ARG A O 1
ATOM 793 N N . GLN A 1 104 ? -5.181 -3.636 5.920 1.00 91.94 104 GLN A N 1
ATOM 794 C CA . GLN A 1 104 ? -4.906 -2.340 5.295 1.00 91.94 104 GLN A CA 1
ATOM 795 C C . GLN A 1 104 ? -3.496 -1.836 5.631 1.00 91.94 104 GLN A C 1
ATOM 797 O O . GLN A 1 104 ? -2.808 -1.278 4.776 1.00 91.94 104 GLN A O 1
ATOM 802 N N . GLN A 1 105 ? -3.027 -2.068 6.861 1.00 90.38 105 GLN A N 1
ATOM 803 C CA . GLN A 1 105 ? -1.647 -1.764 7.241 1.00 90.38 105 GLN A CA 1
ATOM 804 C C . GLN A 1 105 ? -0.642 -2.650 6.500 1.00 90.38 105 GLN A C 1
ATOM 806 O O . GLN A 1 105 ? 0.389 -2.144 6.059 1.00 90.38 105 GLN A O 1
ATOM 811 N N . ASP A 1 106 ? -0.940 -3.939 6.323 1.00 92.56 106 ASP A N 1
ATOM 812 C CA . ASP A 1 106 ? -0.112 -4.842 5.517 1.00 92.56 106 ASP A CA 1
ATOM 813 C C . ASP A 1 106 ? -0.026 -4.396 4.060 1.00 92.56 106 ASP A C 1
ATOM 815 O O . ASP A 1 106 ? 1.070 -4.311 3.509 1.00 92.56 106 ASP A O 1
ATOM 819 N N . GLN A 1 107 ? -1.155 -4.037 3.451 1.00 94.06 107 GLN A N 1
ATOM 820 C CA . GLN A 1 107 ? -1.187 -3.521 2.082 1.00 94.06 107 GLN A CA 1
ATOM 821 C C . GLN A 1 107 ? -0.377 -2.227 1.944 1.00 94.06 107 GLN A C 1
ATOM 823 O O . GLN A 1 107 ? 0.402 -2.082 1.004 1.00 94.06 107 GLN A O 1
ATOM 828 N N . LEU A 1 108 ? -0.482 -1.306 2.908 1.00 91.94 108 LEU A N 1
ATOM 829 C CA . LEU A 1 108 ? 0.345 -0.097 2.929 1.00 91.94 108 LEU A CA 1
ATOM 830 C C . LEU A 1 108 ? 1.842 -0.417 3.046 1.00 91.94 108 LEU A C 1
ATOM 832 O O . LEU A 1 108 ? 2.644 0.211 2.355 1.00 91.94 108 LEU A O 1
ATOM 836 N N . ARG A 1 109 ? 2.230 -1.395 3.877 1.00 91.94 109 ARG A N 1
ATOM 837 C CA . ARG A 1 109 ? 3.626 -1.859 3.979 1.00 91.94 109 ARG A CA 1
ATOM 838 C C . ARG A 1 109 ? 4.123 -2.462 2.665 1.00 91.94 109 ARG A C 1
ATOM 840 O O . ARG A 1 109 ? 5.235 -2.157 2.250 1.00 91.94 109 ARG A O 1
ATOM 847 N N . GLN A 1 110 ? 3.301 -3.270 1.998 1.00 93.88 110 GLN A N 1
ATOM 848 C CA . GLN A 1 110 ? 3.636 -3.864 0.699 1.00 93.88 110 GLN A CA 1
ATOM 849 C C . GLN A 1 110 ? 3.835 -2.798 -0.380 1.00 93.88 110 GLN A C 1
ATOM 851 O O . GLN A 1 110 ? 4.778 -2.881 -1.160 1.00 93.88 110 GLN A O 1
ATOM 856 N N . LEU A 1 111 ? 2.998 -1.758 -0.406 1.00 94.06 111 LEU A N 1
ATOM 857 C CA . LEU A 1 111 ? 3.180 -0.647 -1.342 1.00 94.06 111 LEU A CA 1
ATOM 858 C C . LEU A 1 111 ? 4.452 0.155 -1.066 1.00 94.06 111 LEU A C 1
ATOM 860 O O . LEU A 1 111 ? 5.085 0.616 -2.009 1.00 94.06 111 LEU A O 1
ATOM 864 N N . GLN A 1 112 ? 4.855 0.297 0.200 1.00 90.06 112 GLN A N 1
ATOM 865 C CA . GLN A 1 112 ? 6.102 0.982 0.560 1.00 90.06 112 GLN A CA 1
ATOM 866 C C . GLN A 1 112 ? 7.355 0.236 0.092 1.00 90.06 112 GLN A C 1
ATOM 868 O O . GLN A 1 112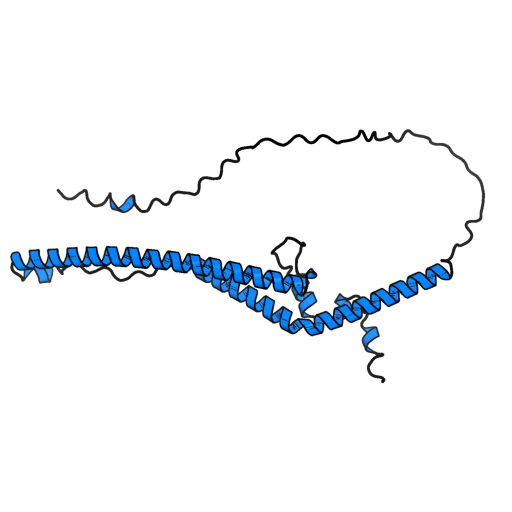 ? 8.368 0.877 -0.177 1.00 90.06 112 GLN A O 1
ATOM 873 N N . THR A 1 113 ? 7.307 -1.095 0.009 1.00 93.44 113 THR A N 1
ATOM 874 C CA . THR A 1 113 ? 8.436 -1.920 -0.449 1.00 93.44 113 THR A CA 1
ATOM 875 C C . THR A 1 113 ? 8.359 -2.280 -1.929 1.00 93.44 113 THR A C 1
ATOM 877 O O . THR A 1 113 ? 9.319 -2.829 -2.472 1.00 93.44 113 THR A O 1
ATOM 880 N N . ALA A 1 114 ? 7.244 -1.973 -2.593 1.00 94.38 114 ALA A N 1
ATOM 881 C CA . ALA A 1 114 ? 7.056 -2.237 -4.007 1.00 94.38 114 ALA A CA 1
ATOM 882 C C . ALA A 1 114 ? 8.047 -1.431 -4.853 1.00 94.38 114 ALA A C 1
ATOM 884 O O . ALA A 1 114 ? 8.206 -0.220 -4.694 1.00 94.38 114 ALA A O 1
ATOM 885 N N . GLN A 1 115 ? 8.684 -2.119 -5.795 1.00 95.31 115 GLN A N 1
ATOM 886 C CA . GLN A 1 115 ? 9.624 -1.530 -6.739 1.00 95.31 115 GLN A CA 1
ATOM 887 C C . GLN A 1 115 ? 9.048 -1.612 -8.144 1.00 95.31 115 GLN A C 1
ATOM 889 O O . GLN A 1 115 ? 8.372 -2.581 -8.498 1.00 95.31 115 GLN A O 1
ATOM 894 N N . TYR A 1 116 ? 9.323 -0.587 -8.941 1.00 96.56 116 TYR A N 1
ATOM 895 C CA . TYR A 1 116 ? 8.979 -0.606 -10.348 1.00 96.56 116 TYR A CA 1
ATOM 896 C C . TYR A 1 116 ? 9.811 -1.669 -11.074 1.00 96.56 116 TYR A C 1
ATOM 898 O O . TYR A 1 116 ? 11.036 -1.704 -10.946 1.00 96.56 116 TYR A O 1
ATOM 906 N N . GLN A 1 117 ? 9.136 -2.535 -11.827 1.00 96.12 117 GLN A N 1
ATOM 907 C CA . GLN A 1 117 ? 9.775 -3.547 -12.659 1.00 96.12 117 GLN A CA 1
ATOM 908 C C . GLN A 1 117 ? 9.653 -3.119 -14.113 1.00 96.12 117 GLN A C 1
ATOM 910 O O . GLN A 1 117 ? 8.580 -3.204 -14.708 1.00 96.12 117 GLN A O 1
ATOM 915 N N 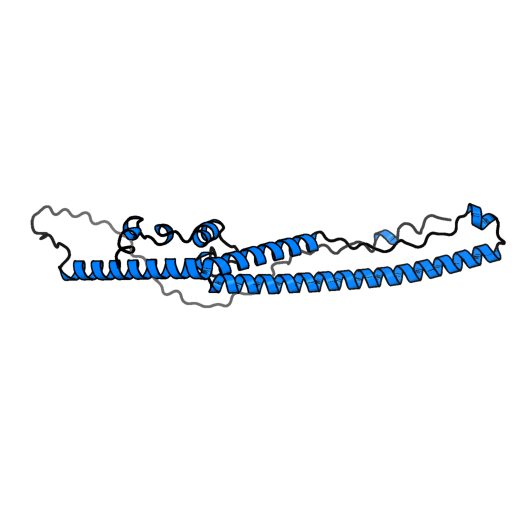. GLY A 1 118 ? 10.761 -2.614 -14.643 1.00 93.50 118 GLY A N 1
ATOM 916 C CA . GLY A 1 118 ? 10.825 -2.139 -16.012 1.00 93.50 118 GLY A CA 1
ATOM 917 C C . GLY A 1 118 ? 10.883 -3.253 -17.046 1.00 93.50 118 GLY A C 1
ATOM 918 O O . GLY A 1 118 ? 11.161 -4.414 -16.733 1.00 93.50 118 GLY A O 1
ATOM 919 N N . THR A 1 119 ? 10.647 -2.887 -18.302 1.00 94.94 119 THR A N 1
ATOM 920 C CA . THR A 1 119 ? 10.807 -3.823 -19.419 1.00 94.94 119 THR A CA 1
ATOM 921 C C . THR A 1 119 ? 12.277 -3.955 -19.817 1.00 94.94 119 THR A C 1
ATOM 923 O O . THR A 1 119 ? 13.087 -3.058 -19.584 1.00 94.94 119 THR A O 1
ATOM 926 N N . SER A 1 120 ? 12.657 -5.083 -20.419 1.00 95.75 120 SER A N 1
ATOM 927 C CA . SER A 1 120 ? 14.041 -5.298 -20.849 1.00 95.75 120 SER A CA 1
ATOM 928 C C . SER A 1 120 ? 14.440 -4.320 -21.954 1.00 95.75 120 SER A C 1
ATOM 930 O O . SER A 1 120 ? 13.756 -4.224 -22.975 1.00 95.75 120 SER A O 1
ATOM 932 N N . GLN A 1 121 ? 15.585 -3.663 -21.781 1.00 96.12 121 GLN A N 1
ATOM 933 C CA . GLN A 1 121 ? 16.166 -2.792 -22.796 1.00 96.12 121 GLN A CA 1
ATOM 934 C C . GLN A 1 121 ? 16.459 -3.572 -24.096 1.00 96.12 121 GLN A C 1
ATOM 936 O O . GLN A 1 121 ? 16.932 -4.712 -24.027 1.00 96.12 121 GLN A O 1
ATOM 941 N N . PRO A 1 122 ? 16.232 -2.973 -25.283 1.00 96.56 122 PRO A N 1
ATOM 942 C CA . PRO A 1 122 ? 16.648 -3.558 -26.551 1.00 96.56 122 PRO A CA 1
ATOM 943 C C . PRO A 1 122 ? 18.145 -3.871 -26.555 1.00 96.56 122 PRO A C 1
ATOM 945 O O . PRO A 1 122 ? 18.955 -3.051 -26.122 1.00 96.56 122 PRO A O 1
ATOM 948 N N . GLN A 1 123 ? 18.515 -5.040 -27.073 1.00 95.69 123 GLN A N 1
ATOM 949 C CA . GLN A 1 123 ? 19.918 -5.427 -27.189 1.00 95.69 123 GLN A CA 1
ATOM 950 C C . GLN A 1 123 ? 20.569 -4.777 -28.417 1.00 95.69 123 GLN A C 1
ATOM 952 O O . GLN A 1 123 ? 19.906 -4.630 -29.454 1.00 95.69 123 GLN A O 1
ATOM 957 N N . PRO A 1 124 ? 21.850 -4.381 -28.316 1.00 94.19 124 PRO A N 1
ATOM 958 C CA . PRO A 1 124 ? 22.603 -3.914 -29.469 1.00 94.19 124 PRO A CA 1
ATOM 959 C C . PRO A 1 124 ? 22.802 -5.051 -30.487 1.00 94.19 124 PRO A C 1
ATOM 961 O O . PRO A 1 124 ? 22.765 -6.224 -30.105 1.00 94.19 124 PRO A O 1
ATOM 964 N N . PRO A 1 125 ? 23.034 -4.724 -31.771 1.00 92.38 125 PRO A N 1
ATOM 965 C CA . PRO A 1 125 ? 23.442 -5.712 -32.765 1.00 92.38 125 PRO A CA 1
ATOM 966 C C . PRO A 1 125 ? 24.708 -6.456 -32.318 1.00 92.38 125 PRO A C 1
ATOM 968 O O . PRO A 1 125 ? 25.630 -5.846 -31.774 1.00 92.38 125 PRO A O 1
ATOM 971 N N . ASP A 1 126 ? 24.762 -7.769 -32.549 1.00 94.38 126 ASP A N 1
ATOM 972 C CA . ASP A 1 126 ? 25.946 -8.575 -32.235 1.00 94.38 126 ASP A CA 1
ATOM 973 C C . ASP A 1 126 ? 27.100 -8.196 -33.182 1.00 94.38 126 ASP A C 1
ATOM 975 O O . ASP A 1 126 ? 26.955 -8.361 -34.397 1.00 94.38 126 ASP A O 1
ATOM 979 N N . PRO A 1 127 ? 28.257 -7.729 -32.672 1.00 91.62 127 PRO A N 1
ATOM 980 C CA . PRO A 1 127 ? 29.377 -7.317 -33.514 1.00 91.62 127 PRO A CA 1
ATOM 981 C C . PRO A 1 127 ? 29.936 -8.455 -34.380 1.00 91.62 127 PRO A C 1
ATOM 983 O O . PRO A 1 127 ? 30.375 -8.207 -35.504 1.00 91.62 127 PRO A O 1
ATOM 986 N N . ALA A 1 128 ? 29.909 -9.703 -33.901 1.00 93.94 128 ALA A N 1
ATOM 987 C CA . ALA A 1 128 ? 30.426 -10.849 -34.652 1.00 93.94 128 ALA A CA 1
ATOM 988 C C . ALA A 1 128 ? 29.520 -11.221 -35.837 1.00 93.94 128 ALA A C 1
ATOM 990 O O . ALA A 1 128 ? 29.991 -11.722 -36.863 1.00 93.94 128 ALA A O 1
ATOM 991 N N . LEU A 1 129 ? 28.219 -10.972 -35.692 1.00 90.69 129 LEU A N 1
ATOM 992 C CA . LEU A 1 129 ? 27.230 -11.152 -36.746 1.00 90.69 129 LEU A CA 1
ATOM 993 C C . LEU A 1 129 ? 27.225 -9.953 -37.706 1.00 90.69 129 LEU A C 1
ATOM 995 O O . LEU A 1 129 ? 27.219 -10.152 -38.918 1.00 90.69 129 LEU A O 1
ATOM 999 N N . ALA A 1 130 ? 27.308 -8.731 -37.173 1.00 89.62 130 ALA A N 1
ATOM 1000 C CA . ALA A 1 130 ? 27.338 -7.483 -37.935 1.00 89.62 130 ALA A CA 1
ATOM 1001 C C . ALA A 1 130 ? 28.502 -7.443 -38.939 1.00 89.62 130 ALA A C 1
ATOM 1003 O O . ALA A 1 130 ? 28.310 -7.059 -40.089 1.00 89.62 130 ALA A O 1
ATOM 1004 N N . ALA A 1 131 ? 29.679 -7.944 -38.545 1.00 92.94 131 ALA A N 1
ATOM 1005 C CA . ALA A 1 131 ? 30.866 -8.019 -39.401 1.00 92.94 131 ALA A CA 1
ATOM 1006 C C . ALA A 1 131 ? 30.698 -8.894 -40.663 1.00 92.94 131 ALA A C 1
ATOM 1008 O O . ALA A 1 131 ? 31.547 -8.846 -41.551 1.00 92.94 131 ALA A O 1
ATOM 1009 N N . ARG A 1 132 ? 29.633 -9.705 -40.752 1.00 95.44 132 ARG A N 1
ATOM 1010 C CA . ARG A 1 132 ? 29.328 -10.536 -41.931 1.00 95.44 132 ARG A CA 1
ATOM 1011 C C . ARG A 1 132 ? 28.532 -9.793 -43.005 1.00 95.44 132 ARG A C 1
ATOM 1013 O O . ARG A 1 132 ? 28.423 -10.304 -44.117 1.00 95.44 132 ARG A O 1
ATOM 1020 N N . PHE A 1 133 ? 27.956 -8.641 -42.672 1.00 94.25 133 PHE A N 1
ATOM 1021 C CA . PHE A 1 133 ? 27.108 -7.856 -43.567 1.00 94.25 133 PHE A CA 1
ATOM 1022 C C . PHE A 1 133 ? 27.867 -6.703 -44.225 1.00 94.25 133 PHE A C 1
ATOM 1024 O O . PHE A 1 133 ? 28.963 -6.339 -43.790 1.00 94.25 133 PHE A O 1
ATOM 1031 N N . SER A 1 134 ? 27.267 -6.124 -45.271 1.00 96.56 134 SER A N 1
ATOM 1032 C CA . SER A 1 134 ? 27.780 -4.905 -45.899 1.00 96.56 134 SER A CA 1
ATOM 1033 C C . SER A 1 134 ? 27.787 -3.740 -44.906 1.00 96.56 134 SER A C 1
ATOM 1035 O O . SER A 1 134 ? 27.089 -3.759 -43.890 1.00 96.56 134 SER A O 1
ATOM 1037 N N . ARG A 1 135 ? 28.580 -2.707 -45.191 1.00 95.25 135 ARG A N 1
ATOM 1038 C CA . ARG A 1 135 ? 28.651 -1.528 -44.324 1.00 95.25 135 ARG A CA 1
ATOM 1039 C C . ARG A 1 135 ? 27.307 -0.800 -44.272 1.00 95.25 135 ARG A C 1
ATOM 1041 O O . ARG A 1 135 ? 26.893 -0.350 -43.210 1.00 95.25 135 ARG A O 1
ATOM 1048 N N . GLU A 1 136 ? 26.626 -0.716 -45.405 1.00 96.44 136 GLU A N 1
ATOM 1049 C CA . GLU A 1 136 ? 25.318 -0.084 -45.533 1.00 96.44 136 GLU A CA 1
ATOM 1050 C C . GLU A 1 136 ? 24.268 -0.800 -44.667 1.00 96.44 136 GLU A C 1
ATOM 1052 O O . GLU A 1 136 ? 23.485 -0.148 -43.974 1.00 96.44 136 GLU A O 1
ATOM 1057 N N . ASP A 1 137 ? 24.293 -2.138 -44.635 1.00 96.25 137 ASP A N 1
ATOM 1058 C CA . ASP A 1 137 ? 23.412 -2.932 -43.770 1.00 96.25 137 ASP A CA 1
ATOM 1059 C C . ASP A 1 137 ? 23.725 -2.722 -42.282 1.00 96.25 137 ASP A C 1
ATOM 1061 O O . ASP A 1 137 ? 22.808 -2.589 -41.468 1.00 96.25 137 ASP A O 1
ATOM 1065 N N . GLN A 1 138 ? 25.012 -2.642 -41.921 1.00 95.12 138 GLN A N 1
ATOM 1066 C CA . GLN A 1 138 ? 25.439 -2.355 -40.547 1.00 95.12 138 GLN A CA 1
ATOM 1067 C C . GLN A 1 138 ? 24.907 -0.990 -40.081 1.00 95.12 138 GLN A C 1
ATOM 1069 O O . GLN A 1 138 ? 24.315 -0.890 -39.006 1.00 95.12 138 GLN A O 1
ATOM 1074 N N . GLU A 1 139 ? 25.051 0.051 -40.907 1.00 95.25 139 GLU A N 1
ATOM 1075 C CA . GLU A 1 139 ? 24.565 1.403 -40.605 1.00 95.25 139 GLU A CA 1
ATOM 1076 C C . GLU A 1 139 ? 23.032 1.435 -40.453 1.00 95.25 139 GLU A C 1
ATOM 1078 O O . GLU A 1 139 ? 22.500 2.101 -39.555 1.00 95.25 139 GLU A O 1
ATOM 1083 N N . LEU A 1 140 ? 22.307 0.670 -41.276 1.00 95.94 140 LEU A N 1
ATOM 1084 C CA . LEU A 1 140 ? 20.852 0.554 -41.183 1.00 95.94 140 LEU A CA 1
ATOM 1085 C C . LEU A 1 140 ? 20.400 -0.158 -39.898 1.00 95.94 140 LEU A C 1
ATOM 1087 O O . LEU A 1 140 ? 19.444 0.282 -39.253 1.00 95.94 140 LEU A O 1
ATOM 1091 N N . ASP A 1 141 ? 21.076 -1.230 -39.491 1.00 94.69 141 ASP A N 1
ATOM 1092 C CA . ASP A 1 141 ? 20.755 -1.938 -38.250 1.00 94.69 141 ASP A CA 1
ATOM 1093 C C . ASP A 1 141 ? 21.093 -1.114 -37.002 1.00 94.69 141 ASP A C 1
ATOM 1095 O O . ASP A 1 141 ? 20.328 -1.125 -36.030 1.00 94.69 141 ASP A O 1
ATOM 1099 N N . GLU A 1 142 ? 22.166 -0.321 -37.040 1.00 95.38 142 GLU A N 1
ATOM 1100 C CA . GLU A 1 142 ? 22.474 0.669 -36.004 1.00 95.38 142 GLU A CA 1
ATOM 1101 C C . GLU A 1 142 ? 21.408 1.768 -35.911 1.00 95.38 142 GLU A C 1
ATOM 1103 O O . GLU A 1 142 ? 21.036 2.187 -34.809 1.00 95.38 142 GLU A O 1
ATOM 1108 N N . LEU A 1 143 ? 20.901 2.258 -37.048 1.00 96.81 143 LEU A N 1
ATOM 1109 C CA . LEU A 1 143 ? 19.788 3.214 -37.083 1.00 96.81 143 LEU A CA 1
ATOM 1110 C C . LEU A 1 143 ? 18.531 2.612 -36.447 1.00 96.81 143 LEU A C 1
ATOM 1112 O O . LEU A 1 143 ? 17.993 3.184 -35.498 1.00 96.81 143 LEU A O 1
ATOM 1116 N N . ARG A 1 144 ? 18.128 1.410 -36.872 1.00 97.38 144 ARG A N 1
ATOM 1117 C CA . ARG A 1 144 ? 16.970 0.701 -36.302 1.00 97.38 144 ARG A CA 1
ATOM 1118 C C . ARG A 1 144 ? 17.135 0.428 -34.810 1.00 97.38 144 ARG A C 1
ATOM 1120 O O . ARG A 1 144 ? 16.172 0.528 -34.051 1.00 97.38 144 ARG A O 1
ATOM 1127 N N . TYR A 1 145 ? 18.338 0.063 -34.366 1.00 97.19 145 TYR A N 1
ATOM 1128 C CA . TYR A 1 145 ? 18.623 -0.121 -32.945 1.00 97.19 145 TYR A CA 1
ATOM 1129 C C . TYR A 1 145 ? 18.428 1.183 -32.164 1.00 97.19 145 TYR A C 1
ATOM 1131 O O . TYR A 1 145 ? 17.750 1.167 -31.136 1.00 97.19 145 TYR A O 1
ATOM 1139 N N . ARG A 1 146 ? 18.956 2.311 -32.660 1.00 97.75 146 ARG A N 1
ATOM 1140 C CA . ARG A 1 146 ? 18.785 3.630 -32.027 1.00 97.75 146 ARG A CA 1
ATOM 1141 C C . ARG A 1 146 ? 17.316 4.034 -31.927 1.00 97.75 146 ARG A C 1
ATOM 1143 O O . ARG A 1 146 ? 16.886 4.463 -30.859 1.00 97.75 146 ARG A O 1
ATOM 1150 N N . GLU A 1 147 ? 16.541 3.831 -32.988 1.00 98.06 147 GLU A N 1
ATOM 1151 C CA . GLU A 1 147 ? 15.099 4.098 -32.990 1.00 98.06 147 GLU A CA 1
ATOM 1152 C C . GLU A 1 147 ? 14.357 3.237 -31.959 1.00 98.06 147 GLU A C 1
ATOM 1154 O O . GLU A 1 147 ? 13.588 3.761 -31.149 1.00 98.06 147 GLU A O 1
ATOM 1159 N N . ARG A 1 148 ? 14.628 1.922 -31.917 1.00 98.25 148 ARG A N 1
ATOM 1160 C CA . ARG A 1 148 ? 14.040 1.016 -30.913 1.00 98.25 148 ARG A CA 1
ATOM 1161 C C . ARG A 1 148 ? 14.425 1.411 -29.493 1.00 98.25 148 ARG A C 1
ATOM 1163 O O . ARG A 1 148 ? 13.578 1.374 -28.604 1.00 98.25 148 ARG A O 1
ATOM 1170 N N . LEU A 1 149 ? 15.684 1.784 -29.274 1.00 98.31 149 LEU A N 1
ATOM 1171 C CA . LEU A 1 149 ? 16.173 2.220 -27.971 1.00 98.31 149 LEU A CA 1
ATOM 1172 C C . LEU A 1 149 ? 15.455 3.492 -27.511 1.00 98.31 149 LEU A C 1
ATOM 1174 O O . LEU A 1 149 ? 15.006 3.557 -26.369 1.00 98.31 149 LEU A O 1
ATOM 1178 N N . GLN A 1 150 ? 15.302 4.478 -28.395 1.00 98.44 150 GLN A N 1
ATOM 1179 C CA . GLN A 1 150 ? 14.585 5.713 -28.086 1.00 98.44 150 GLN A CA 1
ATOM 1180 C C . GLN A 1 150 ? 13.102 5.446 -27.796 1.00 98.44 150 GLN A C 1
ATOM 1182 O O . GLN A 1 150 ? 12.560 5.947 -26.809 1.00 98.44 150 GLN A O 1
ATOM 1187 N N . ALA A 1 151 ? 12.445 4.624 -28.617 1.00 98.19 151 ALA A N 1
ATOM 1188 C CA . ALA A 1 151 ? 11.053 4.238 -28.406 1.00 98.19 151 ALA A CA 1
ATOM 1189 C C . ALA A 1 151 ? 10.862 3.508 -27.066 1.00 98.19 151 ALA A C 1
ATOM 1191 O O . ALA A 1 151 ? 9.924 3.818 -26.328 1.00 98.19 151 ALA A O 1
ATOM 1192 N N . TRP A 1 152 ? 11.778 2.596 -26.724 1.00 98.38 152 TRP A N 1
ATOM 1193 C CA . TRP A 1 152 ? 11.792 1.913 -25.433 1.00 98.38 152 TRP A CA 1
ATOM 1194 C C . TRP A 1 152 ? 11.952 2.903 -24.275 1.00 98.38 152 TRP A C 1
ATOM 1196 O O . TRP A 1 152 ? 11.131 2.885 -23.368 1.00 98.38 152 TRP A O 1
ATOM 1206 N N . GLN A 1 153 ? 12.912 3.833 -24.331 1.00 98.44 153 GLN A N 1
ATOM 1207 C CA . GLN A 1 153 ? 13.102 4.847 -23.280 1.00 98.44 153 GLN A CA 1
ATOM 1208 C C . GLN A 1 153 ? 11.836 5.686 -23.049 1.00 98.44 153 GLN A C 1
ATOM 1210 O O . GLN A 1 153 ? 11.439 5.915 -21.907 1.00 98.44 153 GLN A O 1
ATOM 1215 N N . MET A 1 154 ? 11.169 6.110 -24.125 1.00 98.31 154 MET A N 1
ATOM 1216 C CA . MET A 1 154 ? 9.921 6.876 -24.044 1.00 98.31 154 MET A CA 1
ATOM 1217 C C . MET A 1 154 ? 8.750 6.047 -23.501 1.00 98.31 154 MET A C 1
ATOM 1219 O O . MET A 1 154 ? 7.855 6.584 -22.844 1.00 98.31 154 MET A O 1
ATOM 1223 N N . ALA A 1 155 ? 8.694 4.750 -23.804 1.00 98.12 155 ALA A N 1
ATOM 1224 C CA . ALA A 1 155 ? 7.698 3.845 -23.236 1.00 98.12 155 ALA A CA 1
ATOM 1225 C C . ALA A 1 155 ? 7.960 3.600 -21.742 1.00 98.12 155 ALA A C 1
ATOM 1227 O O . ALA A 1 155 ? 7.037 3.705 -20.939 1.00 98.12 155 ALA A O 1
ATOM 1228 N N . GLU A 1 156 ? 9.217 3.372 -21.373 1.00 98.31 156 GLU A N 1
ATOM 1229 C CA . GLU A 1 156 ? 9.661 3.092 -20.011 1.00 98.31 156 GLU A CA 1
ATOM 1230 C C . GLU A 1 156 ? 9.411 4.284 -19.074 1.00 98.31 156 GLU A C 1
ATOM 1232 O O . GLU A 1 156 ? 8.884 4.116 -17.977 1.00 98.31 156 GLU A O 1
ATOM 1237 N N . GLN A 1 157 ? 9.682 5.514 -19.530 1.00 98.06 157 GLN A N 1
ATOM 1238 C CA . GLN A 1 157 ? 9.361 6.732 -18.774 1.00 98.06 157 GLN A CA 1
ATOM 1239 C C . GLN A 1 157 ? 7.856 6.887 -18.524 1.00 98.06 157 GLN A C 1
ATOM 1241 O O . GLN A 1 157 ? 7.445 7.238 -17.418 1.00 98.06 157 GLN A O 1
ATOM 1246 N N . ARG A 1 158 ? 7.023 6.607 -19.536 1.00 98.19 158 ARG A N 1
ATOM 1247 C CA . ARG A 1 158 ? 5.559 6.659 -19.397 1.00 98.19 158 ARG A CA 1
ATOM 1248 C C . ARG A 1 158 ? 5.049 5.581 -18.446 1.00 98.19 158 ARG A C 1
ATOM 1250 O O . ARG A 1 158 ? 4.233 5.877 -17.579 1.00 98.19 158 ARG A O 1
ATOM 1257 N N . ALA A 1 159 ? 5.548 4.356 -18.580 1.00 98.12 159 ALA A N 1
ATOM 1258 C CA . ALA A 1 159 ? 5.192 3.244 -17.707 1.00 98.12 159 ALA A CA 1
ATOM 1259 C C . ALA A 1 159 ? 5.577 3.529 -16.248 1.00 98.12 159 ALA A C 1
ATOM 1261 O O . ALA A 1 159 ? 4.755 3.344 -15.351 1.00 98.12 159 ALA A O 1
ATOM 1262 N N . TYR A 1 160 ? 6.774 4.075 -16.015 1.00 98.00 160 TYR A N 1
ATOM 1263 C CA . TYR A 1 160 ? 7.199 4.510 -14.688 1.00 98.00 160 TYR A CA 1
ATOM 1264 C C . TYR A 1 160 ? 6.307 5.626 -14.124 1.00 98.00 160 TYR A C 1
ATOM 1266 O O . TYR A 1 160 ? 5.895 5.558 -12.966 1.00 98.00 160 TYR A O 1
ATOM 1274 N N . GLY A 1 161 ? 5.947 6.621 -14.942 1.00 98.00 161 GLY A N 1
ATOM 1275 C CA . GLY A 1 161 ? 5.009 7.679 -14.554 1.00 98.00 161 GLY A CA 1
ATOM 1276 C C . GLY A 1 161 ? 3.650 7.126 -14.116 1.00 98.00 161 GLY A C 1
ATOM 1277 O O . GLY A 1 161 ? 3.187 7.419 -13.014 1.00 98.00 161 GLY A O 1
ATOM 1278 N N . HIS A 1 162 ? 3.053 6.244 -14.921 1.00 98.12 162 HIS A N 1
ATOM 1279 C CA . HIS A 1 162 ? 1.796 5.580 -14.569 1.00 98.12 162 HIS A CA 1
ATOM 1280 C C . HIS A 1 162 ? 1.908 4.730 -13.302 1.00 98.12 162 HIS A C 1
ATOM 1282 O O . HIS A 1 162 ? 0.988 4.713 -12.484 1.00 98.12 162 HIS A O 1
ATOM 1288 N N . TRP A 1 163 ? 3.035 4.044 -13.106 1.00 97.94 163 TRP A N 1
ATOM 1289 C CA . TRP A 1 163 ? 3.280 3.281 -11.887 1.00 97.94 163 TRP A CA 1
ATOM 1290 C C . TRP A 1 163 ? 3.321 4.182 -10.643 1.00 97.94 163 TRP A C 1
ATOM 1292 O O . TRP A 1 163 ? 2.707 3.840 -9.631 1.00 97.94 163 TRP A O 1
ATOM 1302 N N . LEU A 1 164 ? 3.969 5.353 -10.718 1.00 97.62 164 LEU A N 1
ATOM 1303 C CA . LEU A 1 164 ? 3.993 6.332 -9.623 1.00 97.62 164 LEU A CA 1
ATOM 1304 C C . LEU A 1 164 ? 2.594 6.866 -9.292 1.00 97.62 164 LEU A C 1
ATOM 1306 O O . LEU A 1 164 ? 2.227 6.954 -8.118 1.00 97.62 164 LEU A O 1
ATOM 1310 N N . GLU A 1 165 ? 1.808 7.211 -10.312 1.00 97.81 165 GLU A N 1
ATOM 1311 C CA . GLU A 1 165 ? 0.433 7.691 -10.141 1.00 97.81 165 GLU A CA 1
ATOM 1312 C C . GLU A 1 165 ? -0.461 6.621 -9.507 1.00 97.81 165 GLU A C 1
ATOM 1314 O O . GLU A 1 165 ? -1.188 6.902 -8.549 1.00 97.81 165 GLU A O 1
ATOM 1319 N N . ALA A 1 166 ? -0.365 5.376 -9.984 1.00 96.88 166 ALA A N 1
ATOM 1320 C CA . ALA A 1 166 ? -1.095 4.244 -9.426 1.00 96.88 166 ALA A CA 1
ATOM 1321 C C . ALA A 1 166 ? -0.717 4.000 -7.956 1.00 96.88 166 ALA A C 1
ATOM 1323 O O . ALA A 1 166 ? -1.602 3.879 -7.108 1.00 96.88 166 ALA A O 1
ATOM 1324 N N . GLN A 1 167 ? 0.580 4.020 -7.630 1.00 96.88 167 GLN A N 1
ATOM 1325 C CA . GLN A 1 167 ? 1.085 3.928 -6.256 1.00 96.88 167 GLN A CA 1
ATOM 1326 C C . GLN A 1 167 ? 0.526 5.033 -5.352 1.00 96.88 167 GLN A C 1
ATOM 1328 O O . GLN A 1 167 ? 0.056 4.764 -4.243 1.00 96.88 167 GLN A O 1
ATOM 1333 N N . ALA A 1 168 ? 0.556 6.285 -5.815 1.00 95.69 168 ALA A N 1
ATOM 1334 C CA . ALA A 1 168 ? 0.049 7.423 -5.056 1.00 95.69 168 ALA A CA 1
ATOM 1335 C C . ALA A 1 168 ? -1.464 7.314 -4.813 1.00 95.69 168 ALA A C 1
ATOM 1337 O O . ALA A 1 168 ? -1.921 7.485 -3.680 1.00 95.69 168 ALA A O 1
ATOM 1338 N N . SER A 1 169 ? -2.224 6.970 -5.856 1.00 97.25 169 SER A N 1
ATOM 1339 C CA . SER A 1 169 ? -3.671 6.761 -5.784 1.00 97.25 169 SER A CA 1
ATOM 1340 C C . SER A 1 169 ? -4.033 5.641 -4.807 1.00 97.25 169 SER A C 1
ATOM 1342 O O . SER A 1 169 ? -4.857 5.834 -3.910 1.00 97.25 169 SER A O 1
ATOM 1344 N N . GLN A 1 170 ? -3.356 4.494 -4.910 1.00 96.50 170 GLN A N 1
ATOM 1345 C CA . GLN A 1 170 ? -3.620 3.338 -4.060 1.00 96.50 170 GLN A CA 1
ATOM 1346 C C . GLN A 1 170 ? -3.277 3.623 -2.594 1.00 96.50 170 GLN A C 1
ATOM 1348 O O . GLN A 1 170 ? -4.066 3.314 -1.702 1.00 96.50 170 GLN A O 1
ATOM 1353 N N . ARG A 1 171 ? -2.147 4.289 -2.321 1.00 95.06 171 ARG A N 1
ATOM 1354 C CA . ARG A 1 171 ? -1.792 4.731 -0.961 1.00 95.06 171 ARG A CA 1
ATOM 1355 C C . ARG A 1 171 ? -2.848 5.646 -0.355 1.00 95.06 171 ARG A C 1
ATOM 1357 O O . ARG A 1 171 ? -3.182 5.505 0.820 1.00 95.06 171 ARG A O 1
ATOM 1364 N N . GLU A 1 172 ? -3.342 6.599 -1.133 1.00 94.88 172 GLU A N 1
ATOM 1365 C CA . GLU A 1 172 ? -4.351 7.544 -0.673 1.00 94.88 172 GLU A CA 1
ATOM 1366 C C . GLU A 1 172 ? -5.702 6.851 -0.434 1.00 94.88 172 GLU A C 1
ATOM 1368 O O . GLU A 1 172 ? -6.357 7.104 0.578 1.00 94.88 172 GLU A O 1
ATOM 1373 N N . GLN A 1 173 ? -6.093 5.911 -1.298 1.00 95.88 173 GLN A N 1
ATOM 1374 C CA . GLN A 1 173 ? -7.275 5.081 -1.082 1.00 95.88 173 GLN A CA 1
ATOM 1375 C C . GLN A 1 173 ? -7.180 4.287 0.230 1.00 95.88 173 GLN A C 1
ATOM 1377 O O . GLN A 1 173 ? -8.060 4.429 1.081 1.00 95.88 173 GLN A O 1
ATOM 1382 N N . LEU A 1 174 ? -6.099 3.528 0.438 1.00 93.25 174 LEU A N 1
ATOM 1383 C CA . LEU A 1 174 ? -5.897 2.746 1.665 1.00 93.25 174 LEU A CA 1
ATOM 1384 C C . LEU A 1 174 ? -5.857 3.647 2.911 1.00 93.25 174 LEU A C 1
ATOM 1386 O O . LEU A 1 174 ? -6.373 3.292 3.972 1.00 93.25 174 LEU A O 1
ATOM 1390 N N . ARG A 1 175 ? -5.297 4.861 2.799 1.00 90.31 175 ARG A N 1
ATOM 1391 C CA . ARG A 1 175 ? -5.308 5.848 3.889 1.00 90.31 175 ARG A CA 1
ATOM 1392 C C . ARG A 1 175 ? -6.731 6.270 4.253 1.00 90.31 175 ARG A C 1
ATOM 1394 O O . ARG A 1 175 ? -7.066 6.292 5.439 1.00 90.31 175 ARG A O 1
ATOM 1401 N N . ARG A 1 176 ? -7.570 6.587 3.262 1.00 92.75 176 ARG A N 1
ATOM 1402 C CA . ARG A 1 176 ? -8.980 6.953 3.481 1.00 92.75 176 ARG A CA 1
ATOM 1403 C C . ARG A 1 176 ? -9.787 5.794 4.058 1.00 92.75 176 ARG A C 1
ATOM 1405 O O . ARG A 1 176 ? -10.554 5.989 5.000 1.00 92.75 176 ARG A O 1
ATOM 1412 N N . GLU A 1 177 ? -9.583 4.586 3.544 1.00 92.62 177 GLU A N 1
ATOM 1413 C CA . GLU A 1 177 ? -10.232 3.375 4.053 1.00 92.62 177 GLU A CA 1
ATOM 1414 C C . GLU A 1 177 ? -9.835 3.097 5.508 1.00 92.62 177 GLU A C 1
ATOM 1416 O O . GLU A 1 177 ? -10.704 2.903 6.359 1.00 92.62 177 GLU A O 1
ATOM 1421 N N . SER A 1 178 ? -8.545 3.192 5.837 1.00 89.12 178 SER A N 1
ATOM 1422 C CA . SER A 1 178 ? -8.035 3.047 7.206 1.00 89.12 178 SER A CA 1
ATOM 1423 C C . SER A 1 178 ? -8.609 4.098 8.170 1.00 89.12 178 SER A C 1
ATOM 1425 O O . SER A 1 178 ? -9.014 3.770 9.291 1.00 89.12 178 SER A O 1
ATOM 1427 N N . GLN A 1 179 ? -8.734 5.356 7.732 1.00 89.25 179 GLN A N 1
ATOM 1428 C CA . GLN A 1 179 ? -9.395 6.413 8.510 1.00 89.25 179 GLN A CA 1
ATOM 1429 C C . GLN A 1 179 ? -10.883 6.114 8.732 1.00 89.25 179 GLN A C 1
ATOM 1431 O O . GLN A 1 179 ? -11.385 6.261 9.850 1.00 89.25 179 GLN A O 1
ATOM 1436 N N . SER A 1 180 ? -11.585 5.647 7.696 1.00 92.25 180 SER A N 1
ATOM 1437 C CA . SER A 1 180 ? -12.988 5.240 7.795 1.00 92.25 180 SER A CA 1
ATOM 1438 C C . SER A 1 180 ? -13.163 4.092 8.791 1.00 92.25 180 SER A C 1
ATOM 1440 O O . SER A 1 180 ? -13.981 4.207 9.708 1.00 92.25 180 SER A O 1
ATOM 1442 N N . LEU A 1 181 ? -12.357 3.032 8.688 1.00 92.00 181 LEU A N 1
ATOM 1443 C CA . LEU A 1 181 ? -12.376 1.894 9.612 1.00 92.00 181 LEU A CA 1
ATOM 1444 C C . LEU A 1 181 ? -12.077 2.325 11.051 1.00 92.00 181 LEU A C 1
ATOM 1446 O O . LEU A 1 181 ? -12.797 1.940 11.969 1.00 92.00 181 LEU A O 1
ATOM 1450 N N . SER A 1 182 ? -11.084 3.193 11.247 1.00 89.00 182 SER A N 1
ATOM 1451 C CA . SER A 1 182 ? -10.753 3.747 12.565 1.00 89.00 182 SER A CA 1
ATOM 1452 C C . SER A 1 182 ? -11.910 4.569 13.146 1.00 89.00 182 SER A C 1
ATOM 1454 O O . SER A 1 182 ? -12.219 4.454 14.331 1.00 89.00 182 SER A O 1
ATOM 1456 N N . SER A 1 183 ? -12.613 5.354 12.318 1.00 89.62 183 SER A N 1
ATOM 1457 C CA . SER A 1 183 ? -13.799 6.111 12.747 1.00 89.62 183 SER A CA 1
ATOM 1458 C C . SER A 1 183 ? -14.961 5.192 13.142 1.00 89.62 183 SER A C 1
ATOM 1460 O O . SER A 1 183 ? -15.648 5.449 14.131 1.00 89.62 183 SER A O 1
ATOM 1462 N N . GLN A 1 184 ? -15.162 4.093 12.406 1.00 91.88 184 GLN A N 1
ATOM 1463 C CA . GLN A 1 184 ? -16.171 3.082 12.719 1.00 91.88 184 GLN A CA 1
ATOM 1464 C C . GLN A 1 184 ? -15.838 2.370 14.028 1.00 91.88 184 GLN A C 1
ATOM 1466 O O . GLN A 1 184 ? -16.710 2.231 14.883 1.00 91.88 184 GLN A O 1
ATOM 1471 N N . LEU A 1 185 ? -14.573 1.990 14.207 1.00 90.69 185 LEU A N 1
ATOM 1472 C CA . LEU A 1 185 ? -14.084 1.362 15.428 1.00 90.69 185 LEU A CA 1
ATOM 1473 C C . LEU A 1 185 ? -14.266 2.285 16.638 1.00 90.69 185 LEU A C 1
ATOM 1475 O O . LEU A 1 185 ? -14.717 1.836 17.687 1.00 90.69 185 LEU A O 1
ATOM 1479 N N . ARG A 1 186 ? -14.000 3.586 16.476 1.00 88.50 186 ARG A N 1
ATOM 1480 C CA . ARG A 1 186 ? -14.197 4.590 17.530 1.00 88.50 186 ARG A CA 1
ATOM 1481 C C . ARG A 1 186 ? -15.665 4.790 17.899 1.00 88.50 186 ARG A C 1
ATOM 1483 O O . ARG A 1 186 ? -15.962 4.946 19.078 1.00 88.50 186 ARG A O 1
ATOM 1490 N N . ARG A 1 187 ? -16.577 4.768 16.920 1.00 89.12 187 ARG A N 1
ATOM 1491 C CA . ARG A 1 187 ? -18.028 4.802 17.182 1.00 89.12 187 ARG A CA 1
ATOM 1492 C C . ARG A 1 187 ? -18.514 3.546 17.905 1.00 89.12 187 ARG A C 1
ATOM 1494 O O . ARG A 1 187 ? -19.420 3.649 18.719 1.00 89.12 187 ARG A O 1
ATOM 1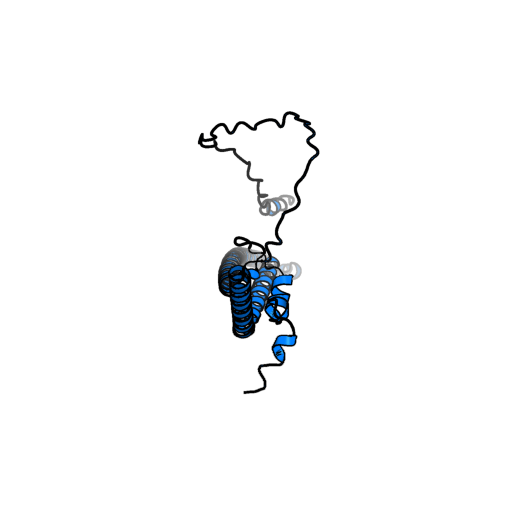501 N N . LEU A 1 188 ? -17.924 2.390 17.598 1.00 88.88 188 LEU A N 1
ATOM 1502 C CA . LEU A 1 188 ? -18.288 1.115 18.213 1.00 88.88 188 LEU A CA 1
ATOM 1503 C C . LEU A 1 188 ? -17.782 1.016 19.657 1.00 88.88 188 LEU A C 1
ATOM 1505 O O . LEU A 1 188 ? -18.531 0.648 20.553 1.00 88.88 188 LEU A O 1
ATOM 1509 N N . ASN A 1 189 ? -16.506 1.335 19.886 1.00 86.31 189 ASN A N 1
ATOM 1510 C CA . ASN A 1 189 ? -15.898 1.272 21.208 1.00 86.31 189 ASN A CA 1
ATOM 1511 C C . ASN A 1 189 ? -14.780 2.326 21.354 1.00 86.31 189 ASN A C 1
ATOM 1513 O O . ASN A 1 189 ? -13.632 2.081 20.965 1.00 86.31 189 ASN A O 1
ATOM 1517 N N . PRO A 1 190 ? -15.080 3.501 21.938 1.00 83.81 190 PRO A N 1
ATOM 1518 C CA . PRO A 1 190 ? -14.090 4.561 22.116 1.00 83.81 190 PRO A CA 1
ATOM 1519 C C . PRO A 1 190 ? -13.014 4.208 23.153 1.00 83.81 190 PRO A C 1
ATOM 1521 O O . PRO A 1 190 ? -11.922 4.767 23.092 1.00 83.81 190 PRO A O 1
ATOM 1524 N N . ALA A 1 191 ? -13.270 3.251 24.055 1.00 82.69 191 ALA A N 1
ATOM 1525 C CA . ALA A 1 191 ? -12.318 2.831 25.088 1.00 82.69 191 ALA A CA 1
ATOM 1526 C C . ALA A 1 191 ? -11.106 2.060 24.531 1.00 82.69 191 ALA A C 1
ATOM 1528 O O . ALA A 1 191 ? -10.171 1.760 25.271 1.00 82.69 191 ALA A O 1
ATOM 1529 N N . LEU A 1 192 ? -11.110 1.738 23.232 1.00 84.44 192 LEU A N 1
ATOM 1530 C CA . LEU A 1 192 ? -9.985 1.115 22.531 1.00 84.44 192 LEU A CA 1
ATOM 1531 C C . LEU A 1 192 ? -8.837 2.082 22.228 1.00 84.44 192 LEU A C 1
ATOM 1533 O O . LEU A 1 192 ? -7.742 1.639 21.886 1.00 84.44 192 LEU A O 1
ATOM 1537 N N . PHE A 1 193 ? -9.080 3.387 22.321 1.00 83.88 193 PHE A N 1
ATOM 1538 C CA . PHE A 1 193 ? -8.112 4.420 21.974 1.00 83.88 193 PHE A CA 1
ATOM 1539 C C . PHE A 1 193 ? -7.544 5.051 23.246 1.00 83.88 193 PHE A C 1
ATOM 1541 O O . PHE A 1 193 ? -8.280 5.330 24.190 1.00 83.88 193 PHE A O 1
ATOM 1548 N N . LYS A 1 194 ? -6.227 5.297 23.269 1.00 75.81 194 LYS A N 1
ATOM 1549 C CA . LYS A 1 194 ? -5.539 5.886 24.436 1.00 75.81 194 LYS A CA 1
ATOM 1550 C C . LYS A 1 194 ? -5.996 7.314 24.747 1.00 75.81 194 LYS A C 1
ATOM 1552 O O . LYS A 1 194 ? -5.948 7.739 25.897 1.00 75.81 194 LYS A O 1
ATOM 1557 N N . SER A 1 195 ? -6.423 8.056 23.729 1.00 69.38 195 SER A N 1
ATOM 1558 C CA . SER A 1 195 ? -6.984 9.396 23.870 1.00 69.38 195 SER A CA 1
ATOM 1559 C C . SER A 1 195 ? -8.058 9.642 22.808 1.00 69.38 195 SER A C 1
ATOM 1561 O O . SER A 1 195 ? -8.117 8.955 21.786 1.00 69.38 195 SER A O 1
ATOM 1563 N N . SER A 1 196 ? -8.919 10.636 23.037 1.00 63.38 196 SER A N 1
ATOM 1564 C CA . SER A 1 196 ? -10.010 10.998 22.121 1.00 63.38 196 SER A CA 1
ATOM 1565 C C . SER A 1 196 ? -9.524 11.504 20.757 1.00 63.38 196 SER A C 1
ATOM 1567 O O . SER A 1 196 ? -10.303 11.534 19.804 1.00 63.38 196 SER A O 1
ATOM 1569 N N . SER A 1 197 ? -8.246 11.865 20.625 1.00 61.56 197 SER A N 1
ATOM 1570 C CA . SER A 1 197 ? -7.619 12.313 19.379 1.00 61.56 197 SER A CA 1
ATOM 1571 C C . SER A 1 197 ? -6.620 11.310 18.792 1.00 61.56 197 SER A C 1
ATOM 1573 O O . SER A 1 197 ? -6.297 11.433 17.612 1.00 61.56 197 SER A O 1
ATOM 1575 N N . ASP A 1 198 ? -6.188 10.285 19.535 1.00 61.06 198 ASP A N 1
ATOM 1576 C CA . ASP A 1 198 ? -5.160 9.350 19.063 1.00 61.06 198 ASP A CA 1
ATOM 1577 C C . ASP A 1 198 ? -5.660 8.341 18.031 1.00 61.06 198 ASP A C 1
ATOM 1579 O O . ASP A 1 198 ? -6.716 7.724 18.178 1.00 61.06 198 ASP A O 1
ATOM 1583 N N . VAL A 1 199 ? -4.828 8.091 17.021 1.00 66.00 199 VAL A N 1
ATOM 1584 C CA . VAL A 1 199 ? -5.015 6.985 16.065 1.00 66.00 199 VAL A CA 1
ATOM 1585 C C . VAL A 1 199 ? -4.467 5.668 16.637 1.00 66.00 199 VAL A C 1
ATOM 1587 O O . VAL A 1 199 ? -4.758 4.592 16.120 1.00 66.00 199 VAL A O 1
ATOM 1590 N N . GLN A 1 200 ? -3.697 5.724 17.729 1.00 75.81 200 GLN A N 1
ATOM 1591 C CA . GLN A 1 200 ? -3.123 4.537 18.355 1.00 75.81 200 GLN A CA 1
ATOM 1592 C C . GLN A 1 200 ? -4.169 3.737 19.138 1.00 75.81 200 GLN A C 1
ATOM 1594 O O . GLN A 1 200 ? -4.709 4.191 20.151 1.00 75.81 200 GLN A O 1
ATOM 1599 N N . ILE A 1 201 ? -4.395 2.509 18.678 1.00 81.69 201 ILE A N 1
ATOM 1600 C CA . ILE A 1 201 ? -5.221 1.510 19.352 1.00 81.69 201 ILE A CA 1
ATOM 1601 C C . ILE A 1 201 ? -4.414 0.917 20.515 1.00 81.69 201 ILE A C 1
ATOM 1603 O O . ILE A 1 201 ? -3.278 0.478 20.327 1.00 81.69 201 ILE A O 1
ATOM 1607 N N . ASP A 1 202 ? -4.983 0.904 21.721 1.00 84.00 202 ASP A N 1
ATOM 1608 C CA . ASP A 1 202 ? -4.373 0.247 22.878 1.00 84.00 202 ASP A CA 1
ATOM 1609 C C . ASP A 1 202 ? -4.548 -1.281 22.767 1.00 84.00 202 ASP A C 1
ATOM 1611 O O . ASP A 1 202 ? -5.677 -1.781 22.855 1.00 84.00 202 ASP A O 1
ATOM 1615 N N . PRO A 1 203 ? -3.459 -2.061 22.619 1.00 83.19 203 PRO A N 1
ATOM 1616 C CA . PRO A 1 203 ? -3.551 -3.514 22.509 1.00 83.19 203 PRO A CA 1
ATOM 1617 C C . PRO A 1 203 ? -4.155 -4.166 23.761 1.00 83.19 203 PRO A C 1
ATOM 1619 O O . PRO A 1 203 ? -4.785 -5.221 23.661 1.00 83.19 203 PRO A O 1
ATOM 1622 N N . ASN A 1 204 ? -4.014 -3.553 24.940 1.00 85.06 204 ASN A N 1
ATOM 1623 C CA . ASN A 1 204 ? -4.621 -4.074 26.163 1.00 85.06 204 ASN A CA 1
ATOM 1624 C C . ASN A 1 204 ? -6.135 -3.840 26.177 1.00 85.06 204 ASN A C 1
ATOM 1626 O O . ASN A 1 204 ? -6.888 -4.738 26.557 1.00 85.06 204 ASN A O 1
ATOM 1630 N N . ALA A 1 205 ? -6.595 -2.677 25.712 1.00 83.94 205 ALA A N 1
ATOM 1631 C CA . ALA A 1 205 ? -8.017 -2.399 25.542 1.00 83.94 205 ALA A CA 1
ATOM 1632 C C . ALA A 1 205 ? -8.672 -3.333 24.519 1.00 83.94 205 ALA A C 1
ATOM 1634 O O . ALA A 1 205 ? -9.760 -3.846 24.779 1.00 83.94 205 ALA A O 1
ATOM 1635 N N . VAL A 1 206 ? -7.984 -3.633 23.412 1.00 85.81 206 VAL A N 1
ATOM 1636 C CA . VAL A 1 206 ? -8.443 -4.628 22.431 1.00 85.81 206 VAL A CA 1
ATOM 1637 C C . VAL A 1 206 ? -8.589 -6.004 23.069 1.00 85.81 206 VAL A C 1
ATOM 1639 O O . VAL A 1 206 ? -9.624 -6.643 22.892 1.00 85.81 206 VAL A O 1
ATOM 1642 N N . LYS A 1 207 ? -7.602 -6.456 23.855 1.00 86.00 207 LYS A N 1
ATOM 1643 C CA . LYS A 1 207 ? -7.686 -7.748 24.555 1.00 86.00 207 LYS A CA 1
ATOM 1644 C C . LYS A 1 207 ? -8.905 -7.815 25.476 1.00 86.00 207 LYS A C 1
ATOM 1646 O O . LYS A 1 207 ? -9.653 -8.783 25.374 1.00 86.00 207 LYS A O 1
ATOM 1651 N N . ARG A 1 208 ? -9.154 -6.789 26.297 1.00 82.69 208 ARG A N 1
ATOM 1652 C CA . ARG A 1 208 ? -10.343 -6.724 27.174 1.00 82.69 208 ARG A CA 1
ATOM 1653 C C . ARG A 1 208 ? -11.645 -6.749 26.368 1.00 82.69 208 ARG A C 1
ATOM 1655 O O . ARG A 1 208 ? -12.475 -7.639 26.534 1.00 82.69 208 ARG A O 1
ATOM 1662 N N . ALA A 1 209 ? -11.778 -5.842 25.400 1.00 83.00 209 ALA A N 1
ATOM 1663 C CA . ALA A 1 209 ? -12.969 -5.738 24.556 1.00 83.00 209 ALA A CA 1
ATOM 1664 C C . ALA A 1 209 ? -13.223 -6.995 23.707 1.00 83.00 209 ALA A C 1
ATOM 1666 O O . ALA A 1 209 ? -14.359 -7.294 23.360 1.00 83.00 209 ALA A O 1
ATOM 1667 N N . SER A 1 210 ? -12.177 -7.755 23.376 1.00 84.00 210 SER A N 1
ATOM 1668 C CA . SER A 1 210 ? -12.312 -9.013 22.642 1.00 84.00 210 SER A CA 1
ATOM 1669 C C . SER A 1 210 ? -12.829 -10.170 23.498 1.00 84.00 210 SER A C 1
ATOM 1671 O O . SER A 1 210 ? -13.363 -11.122 22.931 1.00 84.00 210 SER A O 1
ATOM 1673 N N . ARG A 1 211 ? -12.690 -10.107 24.830 1.00 86.06 211 ARG A N 1
ATOM 1674 C CA . ARG A 1 211 ? -13.126 -11.159 25.764 1.00 86.06 211 ARG A CA 1
ATOM 1675 C C . ARG A 1 211 ? -14.542 -10.930 26.285 1.00 86.06 211 ARG A C 1
ATOM 1677 O O . ARG A 1 211 ? -15.278 -11.900 26.436 1.00 86.06 211 ARG A O 1
ATOM 1684 N N . CYS A 1 212 ? -14.933 -9.669 26.495 1.00 84.75 212 CYS A N 1
ATOM 1685 C CA . CYS A 1 212 ? -16.226 -9.297 27.082 1.00 84.75 212 CYS A CA 1
ATOM 1686 C C . CYS A 1 212 ? -16.524 -10.091 28.370 1.00 84.75 212 CYS A C 1
ATOM 1688 O O . CYS A 1 212 ? -17.588 -10.712 28.501 1.00 84.75 212 CYS A O 1
ATOM 1690 N N . GLU A 1 213 ? -15.563 -10.129 29.299 1.00 86.81 213 GLU A N 1
ATOM 1691 C CA . GLU A 1 213 ? -15.718 -10.843 30.565 1.00 86.81 213 GLU A CA 1
ATOM 1692 C C . GLU A 1 213 ? -16.449 -9.979 31.602 1.00 86.81 213 GLU A C 1
ATOM 1694 O O . GLU A 1 213 ? -16.229 -8.773 31.653 1.00 86.81 213 GLU A O 1
ATOM 1699 N N . PRO A 1 214 ? -17.286 -10.564 32.480 1.00 83.25 214 PRO A N 1
ATOM 1700 C CA . PRO A 1 214 ? -17.987 -9.814 33.529 1.00 83.25 214 PRO A CA 1
ATOM 1701 C C . PRO A 1 214 ? -17.048 -8.990 34.424 1.00 83.25 214 PRO A C 1
ATOM 1703 O O . PRO A 1 214 ? -17.377 -7.864 34.794 1.00 83.25 214 PRO A O 1
ATOM 1706 N N . ALA A 1 215 ? -15.854 -9.523 34.705 1.00 84.00 215 ALA A N 1
ATOM 1707 C CA . ALA A 1 215 ? -14.840 -8.861 35.519 1.00 84.00 215 ALA A CA 1
ATOM 1708 C C . ALA A 1 215 ? -14.360 -7.531 34.909 1.00 84.00 215 ALA A C 1
ATOM 1710 O O . ALA A 1 215 ? -14.103 -6.587 35.652 1.00 84.00 215 ALA A O 1
ATOM 1711 N N . ASP A 1 216 ? -14.324 -7.419 33.574 1.00 81.81 216 ASP A N 1
ATOM 1712 C CA . ASP A 1 216 ? -13.948 -6.182 32.872 1.00 81.81 216 ASP A CA 1
ATOM 1713 C C . ASP A 1 216 ? -14.982 -5.055 33.070 1.00 81.81 216 ASP A C 1
ATOM 1715 O O . ASP A 1 216 ? -14.668 -3.883 32.867 1.00 81.81 216 ASP A O 1
ATOM 1719 N N . PHE A 1 217 ? -16.204 -5.402 33.488 1.00 82.75 217 PHE A N 1
ATOM 1720 C CA . PHE A 1 217 ? -17.302 -4.471 33.770 1.00 82.75 217 PHE A CA 1
ATOM 1721 C C . PHE A 1 217 ? -17.565 -4.305 35.276 1.00 82.75 217 PHE A C 1
ATOM 1723 O O . PHE A 1 217 ? -18.559 -3.694 35.659 1.00 82.75 217 PHE A O 1
ATOM 1730 N N . GLY A 1 218 ? -16.703 -4.846 36.147 1.00 81.19 218 GLY A N 1
ATOM 1731 C CA . GLY A 1 218 ? -16.895 -4.786 37.601 1.00 81.19 218 GLY A CA 1
ATOM 1732 C C . GLY A 1 218 ? -18.013 -5.697 38.124 1.00 81.19 218 GLY A C 1
ATOM 1733 O O . GLY A 1 218 ? -18.471 -5.517 39.252 1.00 81.19 218 GLY A O 1
ATOM 1734 N N . LEU A 1 219 ? -18.451 -6.676 37.325 1.00 80.19 219 LEU A N 1
ATOM 1735 C CA . LEU A 1 219 ? -19.408 -7.700 37.741 1.00 80.19 219 LEU A CA 1
ATOM 1736 C C . LEU A 1 219 ? -18.646 -8.886 38.342 1.00 80.19 219 LEU A C 1
ATOM 1738 O O . LEU A 1 219 ? -17.726 -9.433 37.730 1.00 80.19 219 LEU A O 1
ATOM 1742 N N . SER A 1 220 ? -19.031 -9.297 39.549 1.00 75.06 220 SER A N 1
ATOM 1743 C CA . SER A 1 220 ? -18.432 -10.457 40.211 1.00 75.06 220 SER A CA 1
ATOM 1744 C C . SER A 1 220 ? -18.958 -11.756 39.595 1.00 75.06 220 SER A C 1
ATOM 1746 O O . SER A 1 220 ? -20.115 -11.844 39.191 1.00 75.06 220 SER A O 1
ATOM 1748 N N . ALA A 1 221 ? -18.138 -12.812 39.570 1.00 60.16 221 ALA A N 1
ATOM 1749 C CA . ALA A 1 221 ? -18.527 -14.123 39.038 1.00 60.16 221 ALA A CA 1
ATOM 1750 C C . ALA A 1 221 ? -19.759 -14.738 39.740 1.00 60.16 221 ALA A C 1
ATOM 1752 O O . ALA A 1 221 ? -20.395 -15.630 39.181 1.00 60.16 221 ALA A O 1
ATOM 1753 N N . LYS A 1 222 ? -20.119 -14.245 40.935 1.00 55.44 222 LYS A N 1
ATOM 1754 C CA . LYS A 1 222 ? -21.299 -14.674 41.702 1.00 55.44 222 LYS A CA 1
ATOM 1755 C C . LYS A 1 222 ? -22.638 -14.321 41.035 1.00 55.44 222 LYS A C 1
ATOM 1757 O O . LYS A 1 222 ? -23.592 -15.065 41.213 1.00 55.44 222 LYS A O 1
ATOM 1762 N N . ASP A 1 223 ? -22.693 -13.281 40.199 1.00 55.00 223 ASP A N 1
ATOM 1763 C CA . ASP A 1 223 ? -23.913 -12.875 39.474 1.00 55.00 223 ASP A CA 1
ATOM 1764 C C . ASP A 1 223 ? -24.332 -13.857 38.354 1.00 55.00 223 ASP A C 1
ATOM 1766 O O . ASP A 1 223 ? -25.407 -13.715 37.777 1.00 55.00 223 ASP A O 1
ATOM 1770 N N . LYS A 1 224 ? -23.514 -14.872 38.027 1.00 52.31 224 LYS A N 1
ATOM 1771 C CA . LYS A 1 224 ? -23.867 -15.918 37.044 1.00 52.31 224 LYS A CA 1
ATOM 1772 C C . LYS A 1 224 ? -24.921 -16.914 37.552 1.00 52.31 224 LYS A C 1
ATOM 1774 O O . LYS A 1 224 ? -25.493 -17.625 36.731 1.00 52.31 224 LYS A O 1
ATOM 1779 N N . GLY A 1 225 ? -25.125 -17.013 38.869 1.00 47.75 225 GLY A N 1
ATOM 1780 C CA . GLY A 1 225 ? -25.932 -18.071 39.488 1.00 47.75 225 GLY A CA 1
ATOM 1781 C C . GLY A 1 225 ? -27.446 -17.861 39.428 1.00 47.75 225 GLY A C 1
ATOM 1782 O O . GLY A 1 225 ? -28.178 -18.837 39.323 1.00 47.75 225 GLY A O 1
ATOM 1783 N N . ASP A 1 226 ? -27.921 -16.615 39.423 1.00 49.53 226 ASP A N 1
ATOM 1784 C CA . ASP A 1 226 ? -29.351 -16.329 39.636 1.00 49.53 226 ASP A CA 1
ATOM 1785 C C . ASP A 1 226 ? -30.191 -16.248 38.347 1.00 49.53 226 ASP A C 1
ATOM 1787 O O . ASP A 1 226 ? -31.381 -15.953 38.403 1.00 49.53 226 ASP A O 1
ATOM 1791 N N . GLN A 1 227 ? -29.607 -16.516 37.171 1.00 47.12 227 GLN A N 1
ATOM 1792 C CA . GLN A 1 227 ? -30.310 -16.413 35.879 1.00 47.12 227 GLN A CA 1
ATOM 1793 C C . GLN A 1 227 ? -30.626 -17.747 35.182 1.00 47.12 227 GLN A C 1
ATOM 1795 O O . GLN A 1 227 ? -31.209 -17.724 34.104 1.00 47.12 227 GLN A O 1
ATOM 1800 N N . MET A 1 228 ? -30.307 -18.906 35.773 1.00 43.62 228 MET A N 1
ATOM 1801 C CA . MET A 1 228 ? -30.746 -20.220 35.250 1.00 43.62 228 MET A CA 1
ATOM 1802 C C . MET A 1 228 ? -31.998 -20.778 35.951 1.00 43.62 228 MET A C 1
ATOM 1804 O O . MET A 1 228 ? -32.241 -21.980 35.922 1.00 43.62 228 MET A O 1
ATOM 1808 N N . GLY A 1 229 ? -32.789 -19.920 36.595 1.00 45.97 229 GLY A N 1
ATOM 1809 C CA . GLY A 1 229 ? -33.965 -20.331 37.358 1.00 45.97 229 GLY A CA 1
ATOM 1810 C C . GLY A 1 229 ? -35.189 -19.459 37.119 1.00 45.97 229 GLY A C 1
ATOM 1811 O O . GLY A 1 229 ? -35.751 -18.992 38.102 1.00 45.97 229 GLY A O 1
ATOM 1812 N N . GLN A 1 230 ? -35.576 -19.221 35.861 1.00 36.59 230 GLN A N 1
ATOM 1813 C CA . GLN A 1 230 ? -36.951 -18.876 35.458 1.00 36.59 230 GLN A CA 1
ATOM 1814 C C . GLN A 1 230 ? -37.246 -19.452 34.076 1.00 36.59 230 GLN A C 1
ATOM 1816 O O . GLN A 1 230 ? -36.355 -19.344 33.204 1.00 36.59 230 GLN A O 1
#

Foldseek 3Di:
DPPDPPPPVVPVPPDDDPDDPDPPDDDDDDDDDDDDDDDDDDDDDDDDDDDDDDDPPPPPPPPVSVVVVVVVVVVLVVVLVVVLVLLVVCLVVLVVLVVLLVVLVVVLVCLVPDDDDADDADDQPDPVVLVVDDPVVSVVSNVVSVVSRVVSVVVRVVSVVVVVVVSVVSNVVSVVVSVVSLVVSCVSPVQQAPDPPDSDGDVVSSVCSNVSDSVSSVHDPVVVPPPVPD

pLDDT: mean 76.9, std 19.94, range [36.59, 98.44]

Radius of gyration: 37.83 Å; chains: 1; bounding box: 76×60×123 Å

Sequence (230 aa):
MSVALGQAQRQLMAQPEPRPANRESGPRPRRSWLATFKPPSPACSLALSLGLCLAIVGCGPSGEQKRQTALEQQRQQQLARQGLENCRRDQARLKALLLAIERQQDQLRQLQTAQYQGTSQPQPPDPALAARFSREDQELDELRYRERLQAWQMAEQRAYGHWLEAQASQREQLRRESQSLSSQLRRLNPALFKSSSDVQIDPNAVKRASRCEPADFGLSAKDKGDQMGQ

Secondary structure (DSSP, 8-state):
---SSSSGGGSTT-PPP--------PPPPP-------PPPP------------------PPPHHHHHHHHHHHHHHHHHHHHHHHHHHHHHHHHHHHHHHHHHHHHHHHHHHH----PPPPPPPPPHHHHTTS-HHHHHHHHHHHHHHHHHHHHHHHHHHHHHHHHHHHHHHHHHHHHHHHHHHHHHH-GGGBSSSS---B-HHHHHHHHH--GGGGT--GGGGSTTS--